Protein AF-0000000078525263 (afdb_homodimer)

Structure (mmCIF, N/CA/C/O backbone):
data_AF-0000000078525263-model_v1
#
loop_
_entity.id
_entity.type
_entity.pdbx_description
1 polymer 'PTS lactose transporter subunit IIB'
#
loop_
_atom_site.group_PDB
_atom_site.id
_atom_site.type_symbol
_atom_site.label_atom_id
_atom_site.label_alt_id
_atom_site.label_comp_id
_atom_site.label_asym_id
_atom_site.label_entity_id
_atom_site.label_seq_id
_atom_site.pdbx_PDB_ins_code
_atom_site.Cartn_x
_atom_site.Cartn_y
_atom_site.Cartn_z
_atom_site.occupancy
_atom_site.B_iso_or_equiv
_atom_site.auth_seq_id
_atom_site.auth_comp_id
_atom_site.auth_asym_id
_atom_site.auth_atom_id
_atom_site.pdbx_PDB_model_num
ATOM 1 N N . MET A 1 1 ? -0.176 18.672 19.438 1 89.62 1 MET A N 1
ATOM 2 C CA . MET A 1 1 ? 0.233 17.469 18.719 1 89.62 1 MET A CA 1
ATOM 3 C C . MET A 1 1 ? -0.642 17.25 17.5 1 89.62 1 MET A C 1
ATOM 5 O O . MET A 1 1 ? -1.861 17.406 17.562 1 89.62 1 MET A O 1
ATOM 9 N N . LEU A 1 2 ? 0.022 17.109 16.375 1 93.69 2 LEU A N 1
ATOM 10 C CA . LEU A 1 2 ? -0.688 16.891 15.125 1 93.69 2 LEU A CA 1
ATOM 11 C C . LEU A 1 2 ? -0.904 15.406 14.875 1 93.69 2 LEU A C 1
ATOM 13 O O . LEU 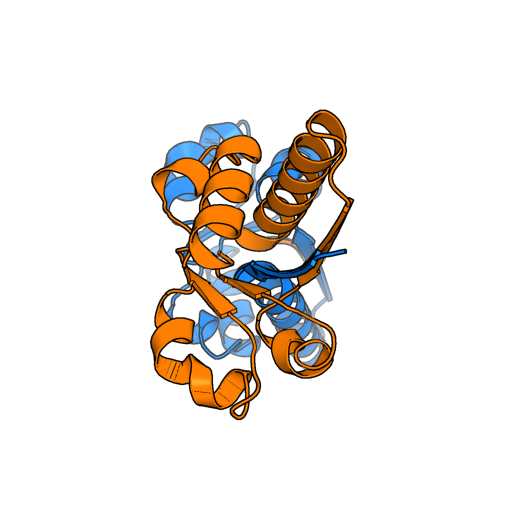A 1 2 ? 0.051 14.625 14.883 1 93.69 2 LEU A O 1
ATOM 17 N N . ASN A 1 3 ? -2.184 14.977 14.727 1 96.31 3 ASN A N 1
ATOM 18 C CA . ASN A 1 3 ? -2.533 13.594 14.43 1 96.31 3 ASN A CA 1
ATOM 19 C C 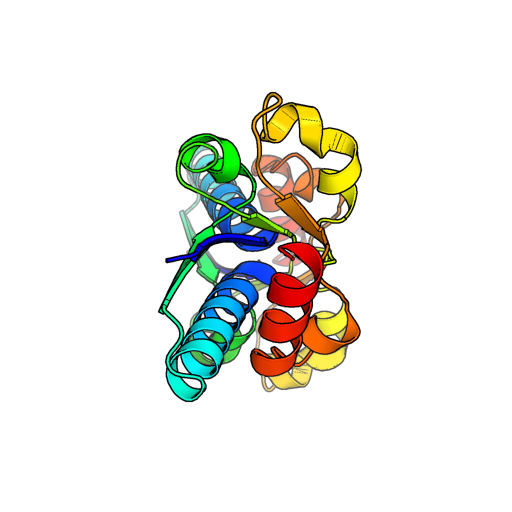. ASN A 1 3 ? -2.779 13.383 12.938 1 96.31 3 ASN A C 1
ATOM 21 O O . ASN A 1 3 ? -3.672 14.008 12.359 1 96.31 3 ASN A O 1
ATOM 25 N N . VAL A 1 4 ? -1.979 12.469 12.422 1 95.94 4 VAL A N 1
ATOM 26 C CA . VAL A 1 4 ? -2.016 12.297 10.977 1 95.94 4 VAL A CA 1
ATOM 27 C C . VAL A 1 4 ? -2.248 10.82 10.641 1 95.94 4 VAL A C 1
ATOM 29 O O . VAL A 1 4 ? -1.663 9.938 11.266 1 95.94 4 VAL A O 1
ATOM 32 N N . LEU A 1 5 ? -3.174 10.609 9.711 1 91.62 5 LEU A N 1
ATOM 33 C CA . LEU A 1 5 ? -3.305 9.305 9.078 1 91.62 5 LEU A CA 1
ATOM 34 C C . LEU A 1 5 ? -2.744 9.328 7.66 1 91.62 5 LEU A C 1
ATOM 36 O O . LEU A 1 5 ? -3.072 10.219 6.875 1 91.62 5 LEU A O 1
ATOM 40 N N . LEU A 1 6 ? -1.81 8.453 7.441 1 90.56 6 LEU A N 1
ATOM 41 C CA . LEU A 1 6 ? -1.274 8.258 6.098 1 90.56 6 LEU A CA 1
ATOM 42 C C . LEU A 1 6 ? -1.87 7.008 5.453 1 90.56 6 LEU A C 1
ATOM 44 O O . LEU A 1 6 ? -1.862 5.93 6.055 1 90.56 6 LEU A O 1
ATOM 48 N N . VAL A 1 7 ? -2.57 7.32 4.344 1 82.25 7 VAL A N 1
ATOM 49 C CA . VAL A 1 7 ? -3.162 6.164 3.682 1 82.25 7 VAL A CA 1
ATOM 50 C C . VAL A 1 7 ? -2.512 5.965 2.316 1 82.25 7 VAL A C 1
ATOM 52 O O . VAL A 1 7 ? -2.289 6.926 1.578 1 82.25 7 VAL A O 1
ATOM 55 N N . CYS A 1 8 ? -2.07 4.875 2.262 1 69.12 8 CYS A N 1
ATOM 56 C CA . CYS A 1 8 ? -1.605 4.477 0.938 1 69.12 8 CYS A CA 1
ATOM 57 C C . CYS A 1 8 ? -2.408 3.293 0.41 1 69.12 8 CYS A C 1
ATOM 59 O O . CYS A 1 8 ? -3.016 2.553 1.188 1 69.12 8 CYS A O 1
ATOM 61 N N . GLY A 1 9 ? -2.949 3.412 -0.713 1 53.91 9 GLY A N 1
ATOM 62 C CA . GLY A 1 9 ? -3.793 2.412 -1.348 1 53.91 9 GLY A CA 1
ATOM 63 C C . GLY A 1 9 ? -3.459 0.995 -0.926 1 53.91 9 GLY A C 1
ATOM 64 O O . GLY A 1 9 ? -4.352 0.155 -0.793 1 53.91 9 GLY A O 1
ATOM 65 N N . SER A 1 10 ? -2.307 0.718 -0.816 1 51.88 10 SER A N 1
ATOM 66 C CA . SER A 1 10 ? -1.872 -0.668 -0.95 1 51.88 10 SER A CA 1
ATOM 67 C C . SER A 1 10 ? -1.898 -1.388 0.395 1 51.88 10 SER A C 1
ATOM 69 O O . SER A 1 10 ? -2.148 -2.594 0.455 1 51.88 10 SER A O 1
ATOM 71 N N . GLY A 1 11 ? -1.652 -0.684 1.449 1 55.62 11 GLY A N 1
ATOM 72 C CA . GLY A 1 11 ? -1.579 -1.528 2.631 1 55.62 11 GLY A CA 1
ATOM 73 C C . GLY A 1 11 ? -2.854 -2.311 2.885 1 55.62 11 GLY A C 1
ATOM 74 O O . GLY A 1 11 ? -2.828 -3.541 2.965 1 55.62 11 GLY A O 1
ATOM 75 N N . ALA A 1 12 ? -3.879 -1.685 3.102 1 54.06 12 ALA A N 1
ATOM 76 C CA . ALA A 1 12 ? -5.172 -2.318 3.338 1 54.06 12 ALA A CA 1
ATOM 77 C C . ALA A 1 12 ? -5.605 -3.145 2.131 1 54.06 12 ALA A C 1
ATOM 79 O O . ALA A 1 12 ? -6.047 -4.285 2.279 1 54.06 12 ALA A O 1
ATOM 80 N N . SER A 1 13 ? -5.215 -2.564 0.995 1 64.06 13 SER A N 1
ATOM 81 C CA . SER A 1 13 ? -5.676 -3.26 -0.203 1 64.06 13 SER A CA 1
ATOM 82 C C . SER A 1 13 ? -4.953 -4.59 -0.385 1 64.06 13 SER A C 1
ATOM 84 O O . SER A 1 13 ? -5.582 -5.613 -0.649 1 64.06 13 SER A O 1
ATOM 86 N N . SER A 1 14 ? -3.639 -4.52 -0.06 1 73.56 14 SER A N 1
ATOM 87 C CA . SER A 1 14 ? -2.904 -5.77 -0.221 1 73.56 14 SER A CA 1
ATOM 88 C C . SER A 1 14 ? -3.311 -6.789 0.837 1 73.56 14 SER A C 1
ATOM 90 O O . SER A 1 14 ? -3.395 -7.988 0.554 1 73.56 14 SER A O 1
ATOM 92 N N . GLY A 1 15 ? -3.443 -6.254 2.035 1 75.44 15 GLY A N 1
ATOM 93 C CA . GLY A 1 15 ? -3.924 -7.148 3.076 1 75.44 15 GLY A CA 1
ATOM 94 C C . GLY A 1 15 ? -5.262 -7.781 2.75 1 75.44 15 GLY A C 1
ATOM 95 O O . GLY A 1 15 ? -5.43 -8.992 2.877 1 75.44 15 GLY A O 1
ATOM 96 N N . PHE A 1 16 ? -6.195 -6.961 2.281 1 75.12 16 PHE A N 1
ATOM 97 C CA . PHE A 1 16 ? -7.516 -7.465 1.921 1 75.12 16 PHE A CA 1
ATOM 98 C C . PHE A 1 16 ? -7.43 -8.391 0.712 1 75.12 16 PHE A C 1
ATOM 100 O O . PHE A 1 16 ? -8.07 -9.438 0.683 1 75.12 16 PHE A O 1
ATOM 107 N N . MET A 1 17 ? -6.59 -8.008 -0.281 1 86.31 17 MET A N 1
ATOM 108 C CA . MET A 1 17 ? -6.426 -8.859 -1.454 1 86.31 17 MET A CA 1
ATOM 109 C C . MET A 1 17 ? -5.863 -10.219 -1.062 1 86.31 17 MET A C 1
ATOM 111 O O . MET A 1 17 ? -6.355 -11.258 -1.522 1 86.31 17 MET A O 1
ATOM 115 N N . ALA A 1 18 ? -4.844 -10.219 -0.195 1 89.12 18 ALA A N 1
ATOM 116 C CA . ALA A 1 18 ? -4.27 -11.477 0.278 1 89.12 18 ALA A CA 1
ATOM 117 C C . ALA A 1 18 ? -5.316 -12.32 0.992 1 89.12 18 ALA A C 1
ATOM 119 O O . ALA A 1 18 ? -5.418 -13.523 0.751 1 89.12 18 ALA A O 1
ATOM 120 N N . ALA A 1 19 ? -6.086 -11.703 1.8 1 86.38 19 ALA A N 1
ATOM 121 C CA . ALA A 1 19 ? -7.141 -12.414 2.52 1 86.38 19 ALA A CA 1
ATOM 122 C C . ALA A 1 19 ? -8.164 -13 1.554 1 86.38 19 ALA A C 1
ATOM 124 O O . ALA A 1 19 ? -8.586 -14.148 1.706 1 86.38 19 ALA A O 1
ATOM 125 N N . ASN A 1 20 ? -8.531 -12.203 0.559 1 91.25 20 ASN A N 1
ATOM 126 C CA . ASN A 1 20 ? -9.523 -12.648 -0.409 1 91.25 20 ASN A CA 1
ATOM 127 C C . ASN A 1 20 ? -9 -13.789 -1.274 1 91.25 20 ASN A C 1
ATOM 129 O O . ASN A 1 20 ? -9.75 -14.695 -1.639 1 91.25 20 ASN A O 1
ATOM 133 N N . ILE A 1 21 ? -7.758 -13.781 -1.585 1 95.12 21 ILE A N 1
ATOM 134 C CA . ILE A 1 21 ? -7.145 -14.883 -2.328 1 95.12 21 ILE A CA 1
ATOM 135 C C . ILE A 1 21 ? -7.125 -16.141 -1.465 1 95.12 21 ILE A C 1
ATOM 137 O O . ILE A 1 21 ? -7.438 -17.234 -1.942 1 95.12 21 ILE A O 1
ATOM 141 N N . ARG A 1 22 ? -6.793 -15.992 -0.2 1 94.94 22 ARG A N 1
ATOM 142 C CA . ARG A 1 22 ? -6.793 -17.141 0.697 1 94.94 22 ARG A CA 1
ATOM 143 C C . ARG A 1 22 ? -8.18 -17.766 0.787 1 94.94 22 ARG A C 1
ATOM 145 O O . ARG A 1 22 ? -8.32 -19 0.753 1 94.94 22 ARG A O 1
ATOM 152 N N . LYS A 1 23 ? -9.141 -16.938 0.913 1 94.88 23 LYS A N 1
ATOM 153 C CA . LYS A 1 23 ? -10.523 -17.406 0.972 1 94.88 23 LYS A CA 1
ATOM 154 C C . LYS A 1 23 ? -10.898 -18.156 -0.298 1 94.88 23 LYS A C 1
ATOM 156 O O . LYS A 1 23 ? -11.508 -19.234 -0.232 1 94.88 23 LYS A O 1
ATOM 161 N N . ALA A 1 24 ? -10.57 -17.562 -1.424 1 96.25 24 ALA A N 1
ATOM 162 C CA . ALA A 1 24 ? -10.844 -18.203 -2.709 1 96.25 24 ALA A CA 1
ATOM 163 C C . ALA A 1 24 ? -10.133 -19.547 -2.814 1 96.25 24 ALA A C 1
ATOM 165 O O . ALA A 1 24 ? -10.711 -20.516 -3.293 1 96.25 24 ALA A O 1
ATOM 166 N N . ALA A 1 25 ? -8.898 -19.609 -2.385 1 96.69 25 ALA A N 1
ATOM 167 C CA . ALA A 1 25 ? -8.117 -20.844 -2.418 1 96.69 25 ALA A CA 1
ATOM 168 C C . ALA A 1 25 ? -8.734 -21.906 -1.519 1 96.69 25 ALA A C 1
ATOM 170 O O . ALA A 1 25 ? -8.836 -23.062 -1.90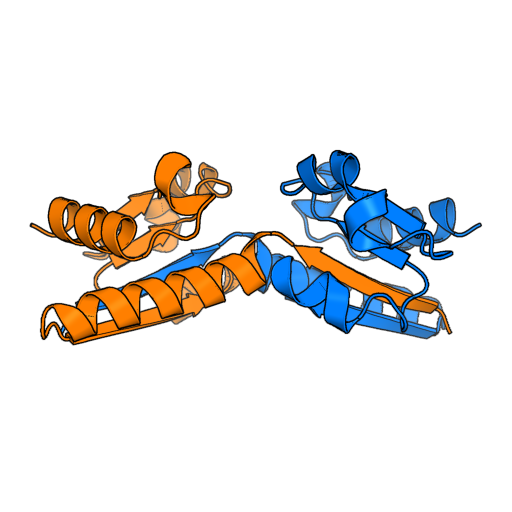6 1 96.69 25 ALA A O 1
ATOM 171 N N . ALA A 1 26 ? -9.141 -21.5 -0.343 1 94.75 26 ALA A N 1
ATOM 172 C CA . ALA A 1 26 ? -9.766 -22.422 0.604 1 94.75 26 ALA A CA 1
ATOM 173 C C . ALA A 1 26 ? -11.039 -23.016 0.022 1 94.75 26 ALA A C 1
ATOM 175 O O . ALA A 1 26 ? -11.289 -24.219 0.177 1 94.75 26 ALA A O 1
ATOM 176 N N . ALA A 1 27 ? -11.828 -22.203 -0.678 1 95.88 27 ALA A N 1
ATOM 177 C CA . ALA A 1 27 ? -13.07 -22.656 -1.294 1 95.88 27 ALA A CA 1
ATOM 178 C C . ALA A 1 27 ? -12.805 -23.734 -2.348 1 95.88 27 ALA A C 1
ATOM 180 O O . ALA A 1 27 ? -13.656 -24.594 -2.588 1 95.88 27 ALA A O 1
ATOM 181 N N . LYS A 1 28 ? -11.648 -23.656 -2.898 1 96 28 LYS A N 1
ATOM 182 C CA . LYS A 1 28 ? -11.25 -24.625 -3.916 1 96 28 LYS A CA 1
ATOM 183 C C . LYS A 1 28 ? -10.391 -25.719 -3.318 1 96 28 LYS A C 1
ATOM 185 O O . LYS A 1 28 ? -9.781 -26.516 -4.051 1 96 28 LYS A O 1
ATOM 190 N N . LYS A 1 29 ? -10.219 -25.75 -2.025 1 95.94 29 LYS A N 1
ATOM 191 C CA . LYS A 1 29 ? -9.43 -26.734 -1.281 1 95.94 29 LYS A CA 1
ATOM 192 C C . LYS A 1 29 ? -7.965 -26.703 -1.716 1 95.94 29 LYS A C 1
ATOM 194 O O . LYS A 1 29 ? -7.332 -27.75 -1.846 1 95.94 29 LYS A O 1
ATOM 199 N N . MET A 1 30 ? -7.559 -25.5 -2.018 1 95.31 30 MET A N 1
ATOM 200 C CA . MET A 1 30 ? -6.16 -25.281 -2.381 1 95.31 30 MET A CA 1
ATOM 201 C C . MET A 1 30 ? -5.391 -24.641 -1.227 1 95.31 30 MET A C 1
ATOM 203 O O . MET A 1 30 ? -5.93 -23.797 -0.508 1 95.31 30 MET A O 1
ATOM 207 N N . GLU A 1 31 ? -4.164 -25.078 -1.157 1 93.38 31 GLU A N 1
ATOM 208 C CA . GLU A 1 31 ? -3.297 -24.516 -0.129 1 93.38 31 GLU A CA 1
ATOM 209 C C . GLU A 1 31 ? -2.402 -23.422 -0.703 1 93.38 31 GLU A C 1
ATOM 211 O O . GLU A 1 31 ? -1.471 -23.703 -1.458 1 93.38 31 GLU A O 1
ATOM 216 N N . VAL A 1 32 ? -2.693 -22.25 -0.405 1 94.62 32 VAL A N 1
ATOM 217 C CA . VAL A 1 32 ? -1.886 -21.094 -0.804 1 94.62 32 VAL A CA 1
ATOM 218 C C . VAL A 1 32 ? -1.473 -20.297 0.432 1 94.62 32 VAL A C 1
ATOM 220 O O . VAL A 1 32 ? -2.316 -19.938 1.258 1 94.62 32 VAL A O 1
ATOM 223 N N . ASN A 1 33 ? -0.192 -20.203 0.59 1 95.94 33 ASN A N 1
ATOM 224 C CA . ASN A 1 33 ? 0.362 -19.312 1.605 1 95.94 33 ASN A CA 1
ATOM 225 C C . ASN A 1 33 ? 0.702 -17.938 1.026 1 95.94 33 ASN A C 1
ATOM 227 O O . ASN A 1 33 ? 1.648 -17.812 0.248 1 95.94 33 ASN A O 1
ATOM 231 N N . ILE A 1 34 ? -0.089 -16.953 1.391 1 93.88 34 ILE A N 1
ATOM 232 C CA . ILE A 1 34 ? 0.13 -15.633 0.81 1 93.88 34 ILE A CA 1
ATOM 233 C C . ILE A 1 34 ? 0.372 -14.617 1.921 1 93.88 34 ILE A C 1
ATOM 235 O O . ILE A 1 34 ? -0.346 -14.602 2.924 1 93.88 34 ILE A O 1
ATOM 239 N N . LYS A 1 35 ? 1.421 -13.75 1.665 1 87.62 35 LYS A N 1
ATOM 240 C CA . LYS A 1 35 ? 1.744 -12.641 2.553 1 87.62 35 LYS A CA 1
ATOM 241 C C . LYS A 1 35 ? 1.735 -11.312 1.796 1 87.62 35 LYS A C 1
ATOM 243 O O . LYS A 1 35 ? 2.195 -11.242 0.654 1 87.62 35 LYS A O 1
ATOM 248 N N . ALA A 1 36 ? 1.092 -10.383 2.467 1 84 36 ALA A N 1
ATOM 249 C CA . ALA A 1 36 ? 1.153 -9.031 1.932 1 84 36 ALA A CA 1
ATOM 250 C C . ALA A 1 36 ? 2.246 -8.219 2.619 1 84 36 ALA A C 1
ATOM 252 O O . ALA A 1 36 ? 2.326 -8.188 3.85 1 84 36 ALA A O 1
ATOM 253 N N . ARG A 1 37 ? 3.143 -7.664 1.757 1 77.5 37 ARG A N 1
ATOM 254 C CA . ARG A 1 37 ? 4.25 -6.863 2.27 1 77.5 37 ARG A CA 1
ATOM 255 C C . ARG A 1 37 ? 4.492 -5.637 1.395 1 77.5 37 ARG A C 1
ATOM 257 O O . ARG A 1 37 ? 3.936 -5.531 0.299 1 77.5 37 ARG A O 1
ATOM 264 N N . GLY A 1 38 ? 5.289 -4.73 1.978 1 74.25 38 GLY A N 1
ATOM 265 C CA . GLY A 1 38 ? 5.742 -3.598 1.185 1 74.25 38 GLY A CA 1
ATOM 266 C C . GLY A 1 38 ? 6.832 -3.963 0.195 1 74.25 38 GLY A C 1
ATOM 267 O O . GLY A 1 38 ? 7.473 -5.008 0.328 1 74.25 38 GLY A O 1
ATOM 268 N N . GLU A 1 39 ? 6.992 -3.078 -0.766 1 76.38 39 GLU A N 1
ATOM 269 C CA . GLU A 1 39 ? 7.996 -3.291 -1.802 1 76.38 39 GLU A CA 1
ATOM 270 C C . GLU A 1 39 ? 9.383 -3.482 -1.194 1 76.38 39 GLU A C 1
ATOM 272 O O . GLU A 1 39 ? 10.164 -4.316 -1.663 1 76.38 39 GLU A O 1
ATOM 277 N N . SER A 1 40 ? 9.695 -2.732 -0.135 1 70.31 40 SER A N 1
ATOM 278 C CA . SER A 1 40 ? 11.016 -2.74 0.475 1 70.31 40 SER A CA 1
ATOM 279 C C . SER A 1 40 ? 11.32 -4.082 1.13 1 70.31 40 SER A C 1
ATOM 281 O O . SER A 1 40 ? 12.469 -4.383 1.444 1 70.31 40 SER A O 1
ATOM 283 N N . GLU A 1 41 ? 10.336 -4.914 1.304 1 76.38 41 GLU A N 1
ATOM 284 C CA . GLU A 1 41 ? 10.531 -6.18 2.004 1 76.38 41 GLU A CA 1
ATOM 285 C C . GLU A 1 41 ? 10.688 -7.336 1.019 1 76.38 41 GLU A C 1
ATOM 287 O O . GLU A 1 41 ? 10.938 -8.477 1.423 1 76.38 41 GLU A O 1
ATOM 292 N N . ILE A 1 42 ? 10.625 -7.094 -0.248 1 84.12 42 ILE A N 1
ATOM 293 C CA . ILE A 1 42 ? 10.648 -8.148 -1.257 1 84.12 42 ILE A CA 1
ATOM 294 C C . ILE A 1 42 ? 11.891 -9.016 -1.07 1 84.12 42 ILE A C 1
ATOM 296 O O . ILE A 1 42 ? 11.805 -10.242 -1.052 1 84.12 42 ILE A O 1
ATOM 300 N N . GLU A 1 43 ? 13.016 -8.352 -0.858 1 81.12 43 GLU A N 1
ATOM 301 C CA . GLU A 1 43 ? 14.281 -9.078 -0.773 1 81.12 43 GLU A CA 1
ATOM 302 C C . GLU A 1 43 ? 14.289 -10.039 0.407 1 81.12 43 GLU A C 1
ATOM 304 O O . GLU A 1 43 ? 14.961 -11.07 0.369 1 81.12 43 GLU A O 1
ATOM 309 N N . ASN A 1 44 ? 13.523 -9.727 1.424 1 84.31 44 ASN A N 1
ATOM 310 C CA . ASN A 1 44 ? 13.477 -10.555 2.623 1 84.31 44 ASN A CA 1
ATOM 311 C C . ASN A 1 44 ? 12.695 -11.844 2.385 1 84.31 44 ASN A C 1
ATOM 313 O O . ASN A 1 44 ? 12.812 -12.797 3.158 1 84.31 44 ASN A O 1
ATOM 317 N N . TYR A 1 45 ? 11.922 -11.852 1.293 1 88.62 45 TYR A N 1
ATOM 318 C CA . TYR A 1 45 ? 11 -12.969 1.129 1 88.62 45 TYR A CA 1
ATOM 319 C C . TYR A 1 45 ? 11.25 -13.688 -0.191 1 88.62 45 TYR A C 1
ATOM 321 O O . TYR A 1 45 ? 10.703 -14.766 -0.427 1 88.62 45 TYR A O 1
ATOM 329 N N . ILE A 1 46 ? 12.078 -13.227 -0.992 1 89.62 46 ILE A N 1
ATOM 330 C CA . ILE A 1 46 ? 12.203 -13.664 -2.377 1 89.62 46 ILE A CA 1
ATOM 331 C C . ILE A 1 46 ? 12.625 -15.133 -2.418 1 89.62 46 ILE A C 1
ATOM 333 O O . ILE A 1 46 ? 12.25 -15.867 -3.334 1 89.62 46 ILE A O 1
ATOM 337 N N . ASP A 1 47 ? 13.32 -15.578 -1.423 1 90.88 47 ASP A N 1
ATOM 338 C CA . ASP A 1 47 ? 13.82 -16.953 -1.404 1 90.88 47 ASP A CA 1
ATOM 339 C C . ASP A 1 47 ? 12.758 -17.922 -0.899 1 90.88 47 ASP A C 1
ATOM 341 O O . ASP A 1 47 ? 12.945 -19.141 -0.947 1 90.88 47 ASP A O 1
ATOM 345 N N . GLU A 1 48 ? 11.672 -17.438 -0.498 1 93.5 48 GLU A N 1
ATOM 346 C CA . GLU A 1 48 ? 10.68 -18.281 0.155 1 93.5 48 GLU A CA 1
ATOM 347 C C . GLU A 1 48 ? 9.391 -18.359 -0.667 1 93.5 48 GLU A C 1
ATOM 349 O O . GLU A 1 48 ? 8.406 -18.969 -0.238 1 93.5 48 GLU A O 1
ATOM 354 N N . ILE A 1 49 ? 9.477 -17.75 -1.809 1 94.62 49 ILE A N 1
ATOM 355 C CA . ILE A 1 49 ? 8.211 -17.656 -2.52 1 94.62 49 ILE A CA 1
ATOM 356 C C . ILE A 1 49 ? 8.344 -18.297 -3.902 1 94.62 49 ILE A C 1
ATOM 358 O O . ILE A 1 49 ? 9.445 -18.359 -4.457 1 94.62 49 ILE A O 1
ATOM 362 N N . ASP A 1 50 ? 7.141 -18.75 -4.355 1 95.88 50 ASP A N 1
ATOM 363 C CA . ASP A 1 50 ? 7.023 -19.25 -5.723 1 95.88 50 ASP A CA 1
ATOM 364 C C . ASP A 1 50 ? 6.641 -18.125 -6.688 1 95.88 50 ASP A C 1
ATOM 366 O O . ASP A 1 50 ? 7.016 -18.156 -7.863 1 95.88 50 ASP A O 1
ATOM 370 N N . ALA A 1 51 ? 5.863 -17.234 -6.18 1 96.12 51 ALA A N 1
ATOM 371 C CA . ALA A 1 51 ? 5.363 -16.141 -7.012 1 96.12 51 ALA A CA 1
ATOM 372 C C . ALA A 1 51 ? 5.348 -14.82 -6.238 1 96.12 51 ALA A C 1
ATOM 374 O O . ALA A 1 51 ? 5.102 -14.805 -5.031 1 96.12 51 ALA A O 1
ATOM 375 N N . LEU A 1 52 ? 5.629 -13.797 -7.004 1 93.56 52 LEU A N 1
ATOM 376 C CA . LEU A 1 52 ? 5.488 -12.414 -6.555 1 93.56 52 LEU A CA 1
ATOM 377 C C . LEU A 1 52 ? 4.387 -11.695 -7.332 1 93.56 52 LEU A C 1
ATOM 379 O O . LEU A 1 52 ? 4.52 -11.461 -8.531 1 93.56 52 LEU A O 1
ATOM 383 N N . MET A 1 53 ? 3.314 -11.391 -6.609 1 93.19 53 MET A N 1
ATOM 384 C CA . MET A 1 53 ? 2.24 -10.609 -7.211 1 93.19 53 MET A CA 1
ATOM 385 C C . MET A 1 53 ? 2.398 -9.125 -6.883 1 93.19 53 MET A C 1
ATOM 387 O O . MET A 1 53 ? 2.494 -8.75 -5.715 1 93.19 53 MET A O 1
ATOM 391 N N . VAL A 1 54 ? 2.375 -8.367 -7.98 1 88.88 54 VAL A N 1
ATOM 392 C CA . VAL A 1 54 ? 2.664 -6.938 -7.883 1 88.88 54 VAL A CA 1
ATOM 393 C C . VAL A 1 54 ? 1.402 -6.133 -8.18 1 88.88 54 VAL A C 1
ATOM 395 O O . VAL A 1 54 ? 0.767 -6.324 -9.219 1 88.88 54 VAL A O 1
ATOM 398 N N . GLY A 1 55 ? 1.059 -5.305 -7.219 1 86 55 GLY A N 1
ATOM 399 C CA . GLY A 1 55 ? -0.076 -4.43 -7.469 1 86 55 GLY A CA 1
ATOM 400 C C . GLY A 1 55 ? 0.095 -3.568 -8.711 1 86 55 GLY A C 1
ATOM 401 O O . GLY A 1 55 ? 1.217 -3.203 -9.07 1 86 55 GLY A O 1
ATOM 402 N N . PRO A 1 56 ? -1.029 -3.221 -9.328 1 83.5 56 PRO A N 1
ATOM 403 C CA . PRO A 1 56 ? -0.969 -2.492 -10.594 1 83.5 56 PRO A CA 1
ATOM 404 C C . PRO A 1 56 ? -0.248 -1.151 -10.469 1 83.5 56 PRO A C 1
ATOM 406 O O . PRO A 1 56 ? 0.378 -0.692 -11.43 1 83.5 56 PRO A O 1
ATOM 409 N N . HIS A 1 57 ? -0.319 -0.648 -9.375 1 74.88 57 HIS A N 1
ATOM 410 C CA . HIS A 1 57 ? 0.279 0.667 -9.18 1 74.88 57 HIS A CA 1
ATOM 411 C C . HIS A 1 57 ? 1.797 0.571 -9.062 1 74.88 57 HIS A C 1
ATOM 413 O O . HIS A 1 57 ? 2.492 1.589 -9.094 1 74.88 57 HIS A O 1
ATOM 419 N N . LEU A 1 58 ? 2.291 -0.539 -8.93 1 79 58 LEU A N 1
ATOM 420 C CA . LEU A 1 58 ? 3.729 -0.769 -8.844 1 79 58 LEU A CA 1
ATOM 421 C C . LEU A 1 58 ? 4.258 -1.399 -10.125 1 79 58 LEU A C 1
ATOM 423 O O . LEU A 1 58 ? 5.164 -2.234 -10.086 1 79 58 LEU A O 1
ATOM 427 N N . ALA A 1 59 ? 3.723 -0.96 -11.219 1 80.62 59 ALA A N 1
ATOM 428 C CA . ALA A 1 59 ? 4.098 -1.557 -12.5 1 80.62 59 ALA A CA 1
ATOM 429 C C . ALA A 1 59 ? 5.586 -1.366 -12.773 1 80.62 59 ALA A C 1
ATOM 431 O O . ALA A 1 59 ? 6.195 -2.152 -13.508 1 80.62 59 ALA A O 1
ATOM 432 N N . TYR A 1 60 ? 6.18 -0.375 -12.188 1 75.44 60 TYR A N 1
ATOM 433 C CA . TYR A 1 60 ? 7.59 -0.1 -12.422 1 75.44 60 TYR A CA 1
ATOM 434 C C . TYR A 1 60 ? 8.461 -1.243 -11.922 1 75.44 60 TYR A C 1
ATOM 436 O O . TYR A 1 60 ? 9.586 -1.431 -12.391 1 75.44 60 TYR A O 1
ATOM 444 N N . ILE A 1 61 ? 8.062 -2.07 -11 1 79.44 61 ILE A N 1
ATOM 445 C CA . ILE A 1 61 ? 8.773 -3.221 -10.461 1 79.44 61 ILE A CA 1
ATOM 446 C C . ILE A 1 61 ? 9.055 -4.227 -11.57 1 79.44 61 ILE A C 1
ATOM 448 O O . ILE A 1 61 ? 10.094 -4.891 -11.57 1 79.44 61 ILE A O 1
ATOM 452 N N . MET A 1 62 ? 8.148 -4.234 -12.547 1 85.38 62 MET A N 1
ATOM 453 C CA . MET A 1 62 ? 8.312 -5.191 -13.641 1 85.38 62 MET A CA 1
ATOM 454 C C . MET A 1 62 ? 9.562 -4.879 -14.461 1 85.38 62 MET A C 1
ATOM 456 O O . MET A 1 62 ? 10.156 -5.777 -15.047 1 85.38 62 MET A O 1
ATOM 460 N N . ASP A 1 63 ? 9.875 -3.654 -14.383 1 80.94 63 ASP A N 1
ATOM 461 C CA . ASP A 1 63 ? 11.07 -3.238 -15.125 1 80.94 63 ASP A CA 1
ATOM 462 C C . ASP A 1 63 ? 12.344 -3.596 -14.359 1 80.94 63 ASP A C 1
ATOM 464 O O . ASP A 1 63 ? 13.43 -3.613 -14.93 1 80.94 63 ASP A O 1
ATOM 468 N N . GLU A 1 64 ? 12.211 -3.855 -13.148 1 79.25 64 GLU A N 1
ATOM 469 C CA . GLU A 1 64 ? 13.367 -4.086 -12.289 1 79.25 64 GLU A CA 1
ATOM 470 C C . GLU A 1 64 ? 13.32 -5.48 -11.672 1 79.25 64 GLU A C 1
ATOM 472 O O . GLU A 1 64 ? 13.883 -5.707 -10.594 1 79.25 64 GLU A O 1
ATOM 477 N N . ILE A 1 65 ? 12.602 -6.371 -12.25 1 79.06 65 ILE A N 1
ATOM 478 C CA . ILE A 1 65 ? 12.297 -7.664 -11.656 1 79.06 65 ILE A CA 1
ATOM 479 C C . ILE A 1 65 ? 13.586 -8.438 -11.391 1 79.06 65 ILE A C 1
ATOM 481 O O . ILE A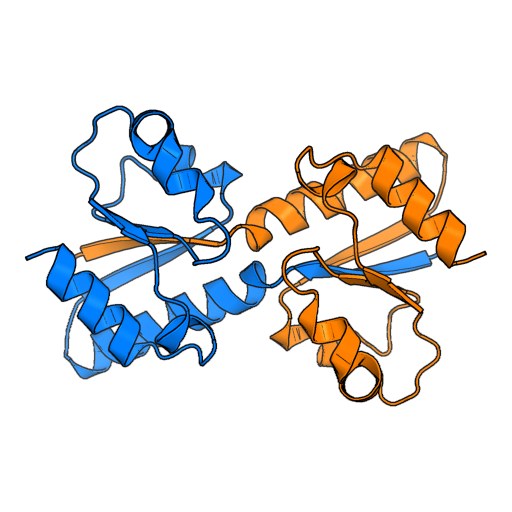 1 65 ? 13.711 -9.133 -10.383 1 79.06 65 ILE A O 1
ATOM 485 N N . GLU A 1 66 ? 14.469 -8.391 -12.32 1 80.19 66 GLU A N 1
ATOM 486 C CA . GLU A 1 66 ? 15.727 -9.117 -12.156 1 80.19 66 GLU A CA 1
ATOM 487 C C . GLU A 1 66 ? 16.453 -8.672 -10.898 1 80.19 66 GLU A C 1
ATOM 489 O O . GLU A 1 66 ? 17.078 -9.484 -10.203 1 80.19 66 GLU A O 1
ATOM 494 N N . GLU A 1 67 ? 16.391 -7.367 -10.617 1 81.56 67 GLU A N 1
ATOM 495 C CA . GLU A 1 67 ? 17.031 -6.836 -9.422 1 81.56 67 GLU A CA 1
ATOM 496 C C . GLU A 1 67 ? 16.375 -7.395 -8.156 1 81.56 67 GLU A C 1
ATOM 498 O O . GLU A 1 67 ? 17.062 -7.645 -7.16 1 81.56 67 GLU A O 1
ATOM 503 N N . TYR A 1 68 ? 15.117 -7.625 -8.25 1 78.88 68 TYR A N 1
ATOM 504 C CA . TYR A 1 68 ? 14.391 -8.109 -7.078 1 78.88 68 TYR A CA 1
ATOM 505 C C . TYR A 1 68 ? 14.539 -9.617 -6.93 1 78.88 68 TYR A C 1
ATOM 507 O O . TYR A 1 68 ? 14.695 -10.125 -5.82 1 78.88 68 TYR A O 1
ATOM 515 N N . THR A 1 69 ? 14.5 -10.312 -7.977 1 84.12 69 THR A N 1
ATOM 516 C CA . THR A 1 69 ? 14.453 -11.766 -7.91 1 84.12 69 THR A CA 1
ATOM 517 C C . THR A 1 69 ? 15.867 -12.352 -7.93 1 84.12 69 THR A C 1
ATOM 519 O O . THR A 1 69 ? 16.078 -13.477 -7.48 1 84.12 69 THR A O 1
ATOM 522 N N . GLY A 1 70 ? 16.812 -11.555 -8.391 1 78.44 70 GLY A N 1
ATOM 523 C CA . GLY A 1 70 ? 18.188 -12.031 -8.461 1 78.44 70 GLY A CA 1
ATOM 524 C C . GLY A 1 70 ? 18.344 -13.258 -9.344 1 78.44 70 GLY A C 1
ATOM 525 O O . GLY A 1 70 ? 19.156 -14.141 -9.047 1 78.44 70 GLY A O 1
ATOM 526 N N . GLY A 1 71 ? 17.484 -13.438 -10.25 1 75.44 71 GLY A N 1
ATOM 527 C CA . GLY A 1 71 ? 17.594 -14.586 -11.133 1 75.44 71 GLY A CA 1
ATOM 528 C C . GLY A 1 71 ? 16.906 -15.828 -10.578 1 75.44 71 GLY A C 1
ATOM 529 O O . GLY A 1 71 ? 16.953 -16.891 -11.195 1 75.44 71 GLY A O 1
ATOM 530 N N . LYS A 1 72 ? 16.359 -15.727 -9.508 1 81.31 72 LYS A N 1
ATOM 531 C CA . LYS A 1 72 ? 15.648 -16.859 -8.914 1 81.31 72 LYS A CA 1
ATOM 532 C C . LYS A 1 72 ? 14.414 -17.219 -9.734 1 81.31 72 LYS A C 1
ATOM 534 O O . LYS A 1 72 ? 13.953 -16.438 -10.555 1 81.31 72 LYS A O 1
ATOM 539 N N . ALA A 1 73 ? 14 -18.5 -9.516 1 86.75 73 ALA A N 1
ATOM 540 C CA . ALA A 1 73 ? 12.852 -19.031 -10.242 1 86.75 73 ALA A CA 1
ATOM 541 C C . ALA A 1 73 ? 11.539 -18.547 -9.633 1 86.75 73 ALA A C 1
ATOM 543 O O . ALA A 1 73 ? 10.758 -19.344 -9.102 1 86.75 73 ALA A O 1
ATOM 544 N N . VAL A 1 74 ? 11.305 -17.266 -9.438 1 93.38 74 VAL A N 1
ATOM 545 C CA . VAL A 1 74 ? 10.078 -16.688 -8.898 1 93.38 74 VAL A CA 1
ATOM 546 C C . VAL A 1 74 ? 9.258 -16.078 -10.023 1 93.38 74 VAL A C 1
ATOM 548 O O . VAL A 1 74 ? 9.781 -15.32 -10.844 1 93.38 74 VAL A O 1
ATOM 551 N N . LYS A 1 75 ? 8.047 -16.5 -10.164 1 94.81 75 LYS A N 1
ATOM 552 C CA . LYS A 1 75 ? 7.145 -15.898 -11.141 1 94.81 75 LYS A CA 1
ATOM 553 C C . LYS A 1 75 ? 6.656 -14.531 -10.672 1 94.81 75 LYS A C 1
ATOM 555 O O . LYS A 1 75 ? 6.062 -14.414 -9.594 1 94.81 75 LYS A O 1
ATOM 560 N N . VAL A 1 76 ? 6.941 -13.578 -11.477 1 93.69 76 VAL A N 1
ATOM 561 C CA . VAL A 1 76 ? 6.473 -12.242 -11.141 1 93.69 76 VAL A CA 1
ATOM 562 C C . VAL A 1 76 ? 5.23 -11.898 -11.961 1 93.69 76 VAL A C 1
ATOM 564 O O . VAL A 1 76 ? 5.246 -12.008 -13.188 1 93.69 76 VAL A O 1
ATOM 567 N N . ILE A 1 77 ? 4.184 -11.484 -11.227 1 95.19 77 ILE A N 1
ATOM 568 C CA . ILE A 1 77 ? 2.891 -11.258 -11.859 1 95.19 77 ILE A CA 1
ATOM 569 C C . ILE A 1 77 ? 2.4 -9.844 -11.547 1 95.19 77 ILE A C 1
ATOM 571 O O . ILE A 1 77 ? 2.215 -9.492 -10.375 1 95.19 77 ILE A O 1
ATOM 575 N N . LEU A 1 78 ? 2.195 -9.062 -12.625 1 92.12 78 LEU A N 1
ATOM 576 C CA . LEU A 1 78 ? 1.521 -7.777 -12.445 1 92.12 78 LEU A CA 1
ATOM 577 C C . LEU A 1 78 ? 0.009 -7.961 -12.383 1 92.12 78 LEU A C 1
ATOM 579 O O . LEU A 1 78 ? -0.608 -8.414 -13.344 1 92.12 78 LEU A O 1
ATOM 583 N N . MET A 1 79 ? -0.437 -7.559 -11.258 1 92.56 79 MET A N 1
ATOM 584 C CA . MET A 1 79 ? -1.878 -7.727 -11.102 1 92.56 79 MET A CA 1
ATOM 585 C C . MET A 1 79 ? -2.643 -6.742 -11.977 1 92.56 79 MET A C 1
ATOM 587 O O . MET A 1 79 ? -2.127 -5.676 -12.312 1 92.56 79 MET A O 1
ATOM 591 N N . LYS A 1 80 ? -3.84 -7.152 -12.336 1 92.12 80 LYS A N 1
ATOM 592 C CA . LYS A 1 80 ? -4.648 -6.352 -13.25 1 92.12 80 LYS A CA 1
ATOM 593 C C . LYS A 1 80 ? -5.555 -5.391 -12.484 1 92.12 80 LYS A C 1
ATOM 595 O O . LYS A 1 80 ? -6.121 -5.754 -11.453 1 92.12 80 LYS A O 1
ATOM 600 N N . PRO A 1 81 ? -5.691 -4.172 -13.078 1 84.38 81 PRO A N 1
ATOM 601 C CA . PRO A 1 81 ? -6.594 -3.209 -12.438 1 84.38 81 PRO A CA 1
ATOM 602 C C . PRO A 1 81 ? -8.016 -3.742 -12.289 1 84.38 81 PRO A C 1
ATOM 604 O O . PRO A 1 81 ? -8.695 -3.436 -11.305 1 84.38 81 PRO A O 1
ATOM 607 N N . GLU A 1 82 ? -8.43 -4.559 -13.156 1 86.69 82 GLU A N 1
ATOM 608 C CA . GLU A 1 82 ? -9.805 -5.059 -13.234 1 86.69 82 GLU A CA 1
ATOM 609 C C . GLU A 1 82 ? -10.211 -5.754 -11.938 1 86.69 82 GLU A C 1
ATOM 611 O O . GLU A 1 82 ? -11.305 -5.527 -11.422 1 86.69 82 GLU A O 1
ATOM 616 N N . TYR A 1 83 ? -9.391 -6.598 -11.422 1 90.81 83 TYR A N 1
ATOM 617 C CA . TYR A 1 83 ? -9.797 -7.32 -10.219 1 90.81 83 TYR A CA 1
ATOM 618 C C . TYR A 1 83 ? -9.156 -6.707 -8.977 1 90.81 83 TYR A C 1
ATOM 620 O O . TYR A 1 83 ? -9.578 -6.996 -7.855 1 90.81 83 TYR A O 1
ATOM 628 N N . TYR A 1 84 ? -8.125 -5.934 -9.273 1 85.19 84 TYR A N 1
ATOM 629 C CA . TYR A 1 84 ? -7.48 -5.305 -8.125 1 85.19 84 TYR A CA 1
ATOM 630 C C . TYR A 1 84 ? -8.398 -4.266 -7.488 1 85.19 84 TYR A C 1
ATOM 632 O O . TYR A 1 84 ? -8.492 -4.188 -6.262 1 85.19 84 TYR A O 1
ATOM 640 N N . SER A 1 85 ? -9.094 -3.51 -8.25 1 74.38 85 SER A N 1
ATOM 641 C CA . SER A 1 85 ? -9.906 -2.391 -7.781 1 74.38 85 SER A CA 1
ATOM 642 C C . SER A 1 85 ? -11.086 -2.877 -6.945 1 74.38 85 SER A C 1
ATOM 644 O O . SER A 1 85 ? -11.555 -2.17 -6.055 1 74.38 85 SER A O 1
ATOM 646 N N . THR A 1 86 ? -11.539 -4.137 -7.223 1 79.12 86 THR A N 1
ATOM 647 C CA . THR A 1 86 ? -12.695 -4.656 -6.496 1 79.12 86 THR A CA 1
ATOM 648 C C . THR A 1 86 ? -12.258 -5.684 -5.453 1 79.12 86 THR A C 1
ATOM 650 O O . THR A 1 86 ? -13.102 -6.324 -4.82 1 79.12 86 THR A O 1
ATOM 653 N N . LEU A 1 87 ? -10.945 -5.828 -5.367 1 83.88 87 LEU A N 1
ATOM 654 C CA . LEU A 1 87 ? -10.383 -6.805 -4.441 1 83.88 87 LEU A CA 1
ATOM 655 C C . LEU A 1 87 ? -10.992 -8.18 -4.656 1 83.88 87 LEU A C 1
ATOM 657 O O . LEU A 1 87 ? -11.375 -8.859 -3.697 1 83.88 87 LEU A O 1
ATOM 661 N N . ASN A 1 88 ? -11.125 -8.547 -5.969 1 91.38 88 ASN A N 1
ATOM 662 C CA . ASN A 1 88 ? -11.688 -9.844 -6.336 1 91.38 88 ASN A CA 1
ATOM 663 C C . ASN A 1 88 ? -10.664 -10.961 -6.195 1 91.38 88 ASN A C 1
ATOM 665 O O . ASN A 1 88 ? -9.875 -11.211 -7.113 1 91.38 88 ASN A O 1
ATOM 669 N N . GLY A 1 89 ? -10.758 -11.625 -5.082 1 94.88 89 GLY A N 1
ATOM 670 C CA . GLY A 1 89 ? -9.805 -12.68 -4.762 1 94.88 89 GLY A CA 1
ATOM 671 C C . GLY A 1 89 ? -9.883 -13.867 -5.699 1 94.88 89 GLY A C 1
ATOM 672 O O . GLY A 1 89 ? -8.875 -14.508 -5.988 1 94.88 89 GLY A O 1
ATOM 673 N N . ASP A 1 90 ? -11.125 -14.148 -6.152 1 96.88 90 ASP A N 1
ATOM 674 C CA . ASP A 1 90 ? -11.297 -15.258 -7.078 1 96.88 90 ASP A CA 1
ATOM 675 C C . ASP A 1 90 ? -10.562 -15.008 -8.391 1 96.88 90 ASP A C 1
ATOM 677 O O . ASP A 1 90 ? -9.805 -15.859 -8.859 1 96.88 90 ASP A O 1
ATOM 681 N N . MET A 1 91 ? -10.773 -13.906 -8.898 1 96.75 91 MET A N 1
ATOM 682 C CA . MET A 1 91 ? -10.117 -13.57 -10.156 1 96.75 91 MET A CA 1
ATOM 683 C C . MET A 1 91 ? -8.609 -13.492 -9.984 1 96.75 91 MET A C 1
ATOM 685 O O . MET A 1 91 ? -7.852 -13.922 -10.859 1 96.75 91 MET A O 1
ATOM 689 N N . ALA A 1 92 ? -8.164 -12.922 -8.914 1 96.19 92 ALA A N 1
ATOM 690 C CA . ALA A 1 92 ? -6.73 -12.844 -8.625 1 96.19 92 ALA A CA 1
ATOM 691 C C . ALA A 1 92 ? -6.109 -14.234 -8.555 1 96.19 92 ALA A C 1
ATOM 693 O O . ALA A 1 92 ? -5.031 -14.469 -9.102 1 96.19 92 ALA A O 1
ATOM 694 N N . LEU A 1 93 ? -6.836 -15.094 -7.816 1 97.38 93 LEU A N 1
ATOM 695 C CA . LEU A 1 93 ? -6.355 -16.469 -7.711 1 97.38 93 LEU A CA 1
ATOM 696 C C . LEU A 1 93 ? -6.281 -17.125 -9.086 1 97.38 93 LEU A C 1
ATOM 698 O O . LEU A 1 93 ? -5.301 -17.797 -9.406 1 97.38 93 LEU A O 1
ATOM 702 N N . GLU A 1 94 ? -7.273 -16.922 -9.906 1 97.5 94 GLU A N 1
ATOM 703 C CA . GLU A 1 94 ? -7.273 -17.484 -11.25 1 97.5 94 GLU A CA 1
ATOM 704 C C . GLU A 1 94 ? -6.094 -16.969 -12.07 1 97.5 94 GLU A C 1
ATOM 706 O O . GLU A 1 94 ? -5.445 -17.734 -12.789 1 97.5 94 GLU A O 1
ATOM 711 N N . HIS A 1 95 ? -5.887 -15.727 -12.023 1 97.81 95 HIS A N 1
ATOM 712 C CA . HIS A 1 95 ? -4.742 -15.141 -12.711 1 97.81 95 HIS A CA 1
ATOM 713 C C . HIS A 1 95 ? -3.434 -15.758 -12.234 1 97.81 95 HIS A C 1
ATOM 715 O O . HIS A 1 95 ? -2.59 -16.141 -13.039 1 97.81 95 HIS A O 1
ATOM 721 N N . LEU A 1 96 ? -3.221 -15.82 -10.891 1 97.25 96 LEU A N 1
ATOM 722 C CA . LEU A 1 96 ? -2.043 -16.438 -10.297 1 97.25 96 LEU A CA 1
ATOM 723 C C . LEU A 1 96 ? -1.836 -17.844 -10.844 1 97.25 96 LEU A C 1
ATOM 725 O O . LEU A 1 96 ? -0.752 -18.172 -11.336 1 97.25 96 LEU A O 1
ATOM 729 N N . LEU A 1 97 ? -2.914 -18.641 -10.867 1 96.75 97 LEU A N 1
ATOM 730 C CA . LEU A 1 97 ? -2.814 -20.031 -11.297 1 96.75 97 LEU A CA 1
ATOM 731 C C . LEU A 1 97 ? -2.51 -20.109 -12.789 1 96.75 97 LEU A C 1
ATOM 733 O O . LEU A 1 97 ? -1.75 -20.984 -13.227 1 96.75 97 LEU A O 1
ATOM 737 N N . SER A 1 98 ? -3.15 -19.234 -13.523 1 97.25 98 SER A N 1
ATOM 738 C CA . SER A 1 98 ? -2.908 -19.234 -14.961 1 97.25 98 SER A CA 1
ATOM 739 C C . SER A 1 98 ? -1.442 -18.953 -15.273 1 97.25 98 SER A C 1
ATOM 741 O O . SER A 1 98 ? -0.895 -19.484 -16.234 1 97.25 98 SER A O 1
ATOM 743 N N . GLU A 1 99 ? -0.802 -18.078 -14.508 1 95.94 99 GLU A N 1
ATOM 744 C CA . GLU A 1 99 ? 0.597 -17.719 -14.719 1 95.94 99 GLU A CA 1
ATOM 745 C C . GLU A 1 99 ? 1.531 -18.828 -14.227 1 95.94 99 GLU A C 1
ATOM 747 O O . GLU A 1 99 ? 2.641 -18.984 -14.742 1 95.94 99 GLU A O 1
ATOM 752 N N . MET A 1 100 ? 1.2 -19.516 -13.203 1 94.06 100 MET A N 1
ATOM 753 C CA . MET A 1 100 ? 2.043 -20.531 -12.586 1 94.06 100 MET A CA 1
ATOM 754 C C . MET A 1 100 ? 2.035 -21.812 -13.414 1 94.06 100 MET A C 1
ATOM 756 O O . MET A 1 100 ? 2.914 -22.672 -13.258 1 94.06 100 MET A O 1
ATOM 760 N N . GLY A 1 101 ? 1.012 -22.016 -14.109 1 83.38 101 GLY A N 1
ATOM 761 C CA . GLY A 1 101 ? 0.9 -23.203 -14.938 1 83.38 101 GLY A CA 1
ATOM 762 C C . GLY A 1 101 ? 1.542 -23.047 -16.297 1 83.38 101 GLY A C 1
ATOM 763 O O . GLY A 1 101 ? 2.4 -23.844 -16.688 1 83.38 101 GLY A O 1
ATOM 764 N N . MET B 1 1 ? 2.033 -26.797 -1.938 1 89.81 1 MET B N 1
ATOM 765 C CA . MET B 1 1 ? 1.617 -25.5 -1.417 1 89.81 1 MET B CA 1
ATOM 766 C C . MET B 1 1 ? 2.318 -24.375 -2.158 1 89.81 1 MET B C 1
ATOM 768 O O . MET B 1 1 ? 3.518 -24.453 -2.436 1 89.81 1 MET B O 1
ATOM 772 N N . LEU B 1 2 ? 1.507 -23.469 -2.654 1 93.88 2 LEU B N 1
ATOM 773 C CA . LEU B 1 2 ? 2.043 -22.328 -3.387 1 93.88 2 LEU B CA 1
ATOM 774 C C . LEU B 1 2 ? 2.318 -21.172 -2.447 1 93.88 2 LEU B C 1
ATOM 776 O O . LEU B 1 2 ? 1.428 -20.734 -1.713 1 93.88 2 LEU B O 1
ATOM 780 N N . ASN B 1 3 ? 3.588 -20.688 -2.387 1 96.5 3 ASN B N 1
ATOM 781 C CA . ASN B 1 3 ? 3.979 -19.547 -1.568 1 96.5 3 ASN B CA 1
ATOM 782 C C . ASN B 1 3 ? 4.02 -18.25 -2.389 1 96.5 3 ASN B C 1
ATOM 784 O O . ASN B 1 3 ? 4.781 -18.156 -3.35 1 96.5 3 ASN B O 1
ATOM 788 N N . VAL B 1 4 ? 3.221 -17.359 -1.908 1 96 4 VAL B N 1
ATOM 789 C CA . VAL B 1 4 ? 3.055 -16.141 -2.695 1 96 4 VAL B CA 1
ATOM 790 C C . VAL B 1 4 ? 3.33 -14.914 -1.822 1 96 4 VAL B C 1
ATOM 792 O O . VAL B 1 4 ? 2.898 -14.859 -0.668 1 96 4 VAL B O 1
ATOM 795 N N . LEU B 1 5 ? 4.125 -14 -2.391 1 91.75 5 LEU B N 1
ATOM 796 C CA . LEU B 1 5 ? 4.242 -12.664 -1.82 1 91.75 5 LEU B CA 1
ATOM 797 C C . LEU B 1 5 ? 3.477 -11.648 -2.656 1 91.75 5 LEU B C 1
ATOM 799 O O . LEU B 1 5 ? 3.621 -11.609 -3.881 1 91.75 5 LEU B O 1
ATOM 803 N N . LEU B 1 6 ? 2.582 -10.977 -1.983 1 90.81 6 LEU B N 1
ATOM 804 C CA . LEU B 1 6 ? 1.866 -9.867 -2.604 1 90.81 6 LEU B CA 1
ATOM 805 C C . LEU B 1 6 ? 2.443 -8.523 -2.154 1 90.81 6 LEU B C 1
ATOM 807 O O . LEU B 1 6 ? 2.592 -8.281 -0.954 1 90.81 6 LEU B O 1
ATOM 811 N N . VAL B 1 7 ? 2.941 -7.828 -3.197 1 82.81 7 VAL B N 1
ATOM 812 C CA . VAL B 1 7 ? 3.508 -6.535 -2.824 1 82.81 7 VAL B CA 1
ATOM 813 C C . VAL B 1 7 ? 2.676 -5.41 -3.436 1 82.81 7 VAL B C 1
ATOM 815 O O . VAL B 1 7 ? 2.277 -5.488 -4.602 1 82.81 7 VAL B O 1
ATOM 818 N N . CYS B 1 8 ? 2.301 -4.688 -2.58 1 69.25 8 CYS B N 1
ATOM 819 C CA . CYS B 1 8 ? 1.675 -3.453 -3.047 1 69.25 8 CYS B CA 1
ATOM 820 C C . CYS B 1 8 ? 2.475 -2.234 -2.607 1 69.25 8 CYS B C 1
ATOM 822 O O . CYS B 1 8 ? 3.252 -2.307 -1.652 1 69.25 8 CYS B O 1
ATOM 824 N N . GLY B 1 9 ? 2.812 -1.417 -3.479 1 54.22 9 GLY B N 1
ATOM 825 C CA . GLY B 1 9 ? 3.613 -0.226 -3.24 1 54.22 9 GLY B CA 1
ATOM 826 C C . GLY B 1 9 ? 3.426 0.352 -1.851 1 54.22 9 GLY B C 1
ATOM 827 O O . GLY B 1 9 ? 4.367 0.887 -1.263 1 54.22 9 GLY B O 1
ATOM 828 N N . SER B 1 10 ? 2.324 0.342 -1.401 1 51.91 10 SER B N 1
ATOM 829 C CA . SER B 1 10 ? 1.952 1.298 -0.364 1 51.91 10 SER B CA 1
ATOM 830 C C . SER B 1 10 ? 2.25 0.747 1.027 1 51.91 10 SER B C 1
ATOM 832 O O . SER B 1 10 ? 2.588 1.503 1.94 1 51.91 10 SER B O 1
ATOM 834 N N . GLY B 1 11 ? 2.133 -0.542 1.196 1 55.59 11 GLY B N 1
ATOM 835 C CA . GLY B 1 11 ? 2.314 -0.899 2.594 1 55.59 11 GLY B CA 1
ATOM 836 C C . GLY B 1 11 ? 3.666 -0.486 3.145 1 55.59 11 GLY B C 1
ATOM 837 O O . GLY B 1 11 ? 3.742 0.251 4.129 1 55.59 11 GLY B O 1
ATOM 838 N N . ALA B 1 12 ? 4.672 -0.985 2.666 1 54.06 12 ALA B N 1
ATOM 839 C CA . ALA B 1 12 ? 6.031 -0.651 3.09 1 54.06 12 ALA B CA 1
ATOM 840 C C . ALA B 1 12 ? 6.324 0.831 2.877 1 54.06 12 ALA B C 1
ATOM 842 O O . ALA B 1 12 ? 6.863 1.498 3.764 1 54.06 12 ALA B O 1
ATOM 843 N N . SER B 1 13 ? 5.738 1.279 1.776 1 63.81 13 SER B N 1
ATOM 844 C CA . SER B 1 13 ? 6.047 2.672 1.469 1 63.81 13 SER B CA 1
ATOM 845 C C . SER B 1 13 ? 5.398 3.617 2.477 1 63.81 13 SER B C 1
ATOM 847 O O . SER B 1 13 ? 6.051 4.531 2.986 1 63.81 13 SER B O 1
ATOM 849 N N . SER B 1 14 ? 4.145 3.211 2.836 1 73.44 14 SER B N 1
ATOM 850 C CA . SER B 1 14 ? 3.484 4.09 3.799 1 73.44 14 SER B CA 1
ATOM 851 C C . SER B 1 14 ? 4.121 3.973 5.18 1 73.44 14 SER B C 1
ATOM 853 O O . SER B 1 14 ? 4.246 4.969 5.895 1 73.44 14 SER B O 1
ATOM 855 N N . GLY B 1 15 ? 4.398 2.727 5.504 1 75.31 15 GLY B N 1
ATOM 856 C CA . GLY B 1 15 ? 5.09 2.545 6.766 1 75.31 15 GLY B CA 1
ATOM 857 C C . GLY B 1 15 ? 6.41 3.293 6.84 1 75.31 15 GLY B C 1
ATOM 858 O O . GLY B 1 15 ? 6.684 3.988 7.816 1 75.31 15 GLY B O 1
ATOM 859 N N . PHE B 1 16 ? 7.191 3.182 5.777 1 74.94 16 PHE B N 1
ATOM 860 C CA . PHE B 1 16 ? 8.477 3.869 5.734 1 74.94 16 PHE B CA 1
ATOM 861 C C . PHE B 1 16 ? 8.281 5.379 5.684 1 74.94 16 PHE B C 1
ATOM 863 O O . PHE B 1 16 ? 8.992 6.125 6.367 1 74.94 16 PHE B O 1
ATOM 870 N N . MET B 1 17 ? 7.289 5.844 4.895 1 86 17 MET B N 1
ATOM 871 C CA . MET B 1 17 ? 7.02 7.277 4.828 1 86 17 MET B CA 1
ATOM 872 C C . MET B 1 17 ? 6.617 7.82 6.195 1 86 17 MET B C 1
ATOM 874 O O . MET B 1 17 ? 7.105 8.867 6.617 1 86 17 MET B O 1
ATOM 878 N N . ALA B 1 18 ? 5.738 7.07 6.879 1 88.81 18 ALA B N 1
ATOM 879 C CA . ALA B 1 18 ? 5.328 7.484 8.219 1 88.81 18 ALA B CA 1
ATOM 880 C C . ALA B 1 18 ? 6.531 7.559 9.156 1 88.81 18 ALA B C 1
ATOM 882 O O . ALA B 1 18 ? 6.68 8.523 9.914 1 88.81 18 ALA B O 1
ATOM 883 N N . ALA B 1 19 ? 7.348 6.598 9.086 1 86.12 19 ALA B N 1
ATOM 884 C CA . ALA B 1 19 ? 8.547 6.574 9.922 1 86.12 19 ALA B CA 1
ATOM 885 C C . ALA B 1 19 ? 9.461 7.758 9.609 1 86.12 19 ALA B C 1
ATOM 887 O O . ALA B 1 19 ? 9.977 8.414 10.516 1 86.12 19 ALA B O 1
ATOM 888 N N . ASN B 1 20 ? 9.625 8.039 8.328 1 91.25 20 ASN B N 1
ATOM 889 C CA . ASN B 1 20 ? 10.492 9.125 7.902 1 91.25 20 ASN B CA 1
ATOM 890 C C . ASN B 1 20 ? 9.93 10.484 8.305 1 91.25 20 ASN B C 1
ATOM 892 O O . ASN B 1 20 ? 10.68 11.398 8.648 1 91.25 20 ASN B O 1
ATOM 896 N N . ILE B 1 21 ? 8.664 10.625 8.289 1 95.25 21 ILE B N 1
ATOM 897 C CA . ILE B 1 21 ? 8.031 11.859 8.75 1 95.25 21 ILE B CA 1
ATOM 898 C C . ILE B 1 21 ? 8.219 12.008 10.258 1 95.25 21 ILE B C 1
ATOM 900 O O . ILE B 1 21 ? 8.547 13.094 10.742 1 95.25 21 ILE B O 1
ATOM 904 N N . ARG B 1 22 ? 8.078 10.93 10.953 1 94.5 22 ARG B N 1
ATOM 905 C CA . ARG B 1 22 ? 8.297 10.984 12.398 1 94.5 22 ARG B CA 1
ATOM 906 C C . ARG B 1 22 ? 9.727 11.414 12.719 1 94.5 22 ARG B C 1
ATOM 908 O O . ARG B 1 22 ? 9.945 12.242 13.609 1 94.5 22 ARG B O 1
ATOM 915 N N . LYS B 1 23 ? 10.609 10.844 12.047 1 94.19 23 LYS B N 1
ATOM 916 C CA . LYS B 1 23 ? 12.008 11.203 12.242 1 94.19 23 LYS B CA 1
ATOM 917 C C . LYS B 1 23 ? 12.25 12.68 11.969 1 94.19 23 LYS B C 1
ATOM 919 O O . LYS B 1 23 ? 12.93 13.367 12.734 1 94.19 23 LYS B O 1
ATOM 924 N N . ALA B 1 24 ? 11.711 13.133 10.852 1 96.19 24 ALA B N 1
ATOM 925 C CA . ALA B 1 24 ? 11.836 14.547 10.484 1 96.19 24 ALA B CA 1
ATOM 926 C C . ALA B 1 24 ? 11.211 15.445 11.555 1 96.19 24 ALA B C 1
ATOM 928 O O . ALA B 1 24 ? 11.781 16.469 11.914 1 96.19 24 ALA B O 1
ATOM 929 N N . ALA B 1 25 ? 10.062 15.07 12.039 1 96.69 25 ALA B N 1
ATOM 930 C CA . ALA B 1 25 ? 9.375 15.836 13.078 1 96.69 25 ALA B CA 1
ATOM 931 C C . ALA B 1 25 ? 10.195 15.883 14.367 1 96.69 25 ALA B C 1
ATOM 933 O O . ALA B 1 25 ? 10.312 16.938 14.992 1 96.69 25 ALA B O 1
ATOM 934 N N . ALA B 1 26 ? 10.734 14.75 14.75 1 94.69 26 ALA B N 1
ATOM 935 C CA . ALA B 1 26 ? 11.555 14.664 15.953 1 94.69 26 ALA B CA 1
ATOM 936 C C . ALA B 1 26 ? 12.766 15.586 15.859 1 94.69 26 ALA B C 1
ATOM 938 O O . ALA B 1 26 ? 13.125 16.25 16.828 1 94.69 26 ALA B O 1
ATOM 939 N N . ALA B 1 27 ? 13.398 15.641 14.688 1 95.88 27 ALA B N 1
ATOM 940 C CA . ALA B 1 27 ? 14.57 16.484 14.453 1 95.88 27 ALA B CA 1
ATOM 941 C C . ALA B 1 27 ? 14.227 17.953 14.641 1 95.88 27 ALA B C 1
ATOM 943 O O . ALA B 1 27 ? 15.086 18.75 15.023 1 95.88 27 ALA B O 1
ATOM 944 N N . LYS B 1 28 ? 12.984 18.266 14.398 1 95.94 28 LYS B N 1
ATOM 945 C CA . LYS B 1 28 ? 12.516 19.641 14.547 1 95.94 28 LYS B CA 1
ATOM 946 C C . LYS B 1 28 ? 11.836 19.844 15.898 1 95.94 28 LYS B C 1
ATOM 948 O O . LYS B 1 28 ? 11.188 20.859 16.125 1 95.94 28 LYS B O 1
ATOM 953 N N . LYS B 1 29 ? 11.867 18.859 16.75 1 95.94 29 LYS B N 1
ATOM 954 C CA . LYS B 1 29 ? 11.258 18.875 18.094 1 95.94 29 LYS B CA 1
ATOM 955 C C . LYS B 1 29 ? 9.75 19.094 18 1 95.94 29 LYS B C 1
ATOM 957 O O . LYS B 1 29 ? 9.18 19.828 18.812 1 95.94 29 LYS B O 1
ATOM 962 N N . MET B 1 30 ? 9.195 18.531 16.969 1 95.25 30 MET B N 1
ATOM 963 C CA . MET B 1 30 ? 7.75 18.562 16.781 1 95.25 30 MET B CA 1
ATOM 964 C C . MET B 1 30 ? 7.113 17.234 17.141 1 95.25 30 MET B C 1
ATOM 966 O O . MET B 1 30 ? 7.684 16.172 16.875 1 95.25 30 MET B O 1
ATOM 970 N N . GLU B 1 31 ? 5.965 17.391 17.703 1 93.25 31 GLU B N 1
ATOM 971 C CA . GLU B 1 31 ? 5.215 16.188 18.062 1 93.25 31 GLU B CA 1
ATOM 972 C C . GLU B 1 31 ? 4.172 15.852 17 1 93.25 31 GLU B C 1
ATOM 974 O O . GLU B 1 31 ? 3.156 16.547 16.875 1 93.25 31 GLU B O 1
ATOM 979 N N . VAL B 1 32 ? 4.414 14.875 16.234 1 94.69 32 VAL B N 1
ATOM 980 C CA . VAL B 1 32 ? 3.479 14.383 15.234 1 94.69 32 VAL B CA 1
ATOM 981 C C . VAL B 1 32 ? 3.195 12.898 15.469 1 94.69 32 VAL B C 1
ATOM 983 O O . VAL B 1 32 ? 4.121 12.094 15.594 1 94.69 32 VAL B O 1
ATOM 986 N N . ASN B 1 33 ? 1.938 12.641 15.688 1 95.88 33 ASN B N 1
ATOM 987 C CA . ASN B 1 33 ? 1.477 11.25 15.734 1 95.88 33 ASN B CA 1
ATOM 988 C C . ASN B 1 33 ? 0.963 10.789 14.375 1 95.88 33 ASN B C 1
ATOM 990 O O . ASN B 1 33 ? -0.089 11.234 13.914 1 95.88 33 ASN B O 1
ATOM 994 N N . ILE B 1 34 ? 1.739 9.922 13.75 1 93.94 34 ILE B N 1
ATOM 995 C CA . ILE B 1 34 ? 1.35 9.492 12.414 1 93.94 34 ILE B CA 1
ATOM 996 C C . ILE B 1 34 ? 1.202 7.977 12.375 1 93.94 34 ILE B C 1
ATOM 998 O O . ILE B 1 34 ? 2.053 7.25 12.898 1 93.94 34 ILE B O 1
ATOM 1002 N N . LYS B 1 35 ? 0.062 7.531 11.727 1 87.69 35 LYS B N 1
ATOM 1003 C CA . LYS B 1 35 ? -0.205 6.117 11.484 1 87.69 35 LYS B CA 1
ATOM 1004 C C . LYS B 1 35 ? -0.398 5.836 10 1 87.69 35 LYS B C 1
ATOM 1006 O O . LYS B 1 35 ? -1.03 6.621 9.289 1 87.69 35 LYS B O 1
ATOM 1011 N N . ALA B 1 36 ? 0.271 4.777 9.617 1 84 36 ALA B N 1
ATOM 1012 C CA . ALA B 1 36 ? 0.04 4.301 8.258 1 84 36 ALA B CA 1
ATOM 1013 C C . ALA B 1 36 ? -0.996 3.182 8.234 1 84 36 ALA B C 1
ATOM 1015 O O . ALA B 1 36 ? -0.9 2.225 9.008 1 84 36 ALA B O 1
ATOM 1016 N N . ARG B 1 37 ? -2.045 3.428 7.402 1 77.38 37 ARG B N 1
ATOM 1017 C CA . ARG B 1 37 ? -3.117 2.447 7.281 1 77.38 37 ARG B CA 1
ATOM 1018 C C . ARG B 1 37 ? -3.57 2.305 5.832 1 77.38 37 ARG B C 1
ATOM 1020 O O . ARG B 1 37 ? -3.193 3.109 4.977 1 77.38 37 ARG B O 1
ATOM 1027 N N . GLY B 1 38 ? -4.332 1.226 5.605 1 74.12 38 GLY B N 1
ATOM 1028 C CA . GLY B 1 38 ? -4.977 1.065 4.312 1 74.12 38 GLY B CA 1
ATOM 1029 C C . GLY B 1 38 ? -6.172 1.98 4.125 1 74.12 38 GLY B C 1
ATOM 1030 O O . GLY B 1 38 ? -6.711 2.514 5.098 1 74.12 38 GLY B O 1
ATOM 1031 N N . GLU B 1 39 ? -6.531 2.119 2.857 1 76.5 39 GLU B N 1
ATOM 1032 C CA . GLU B 1 39 ? -7.66 2.979 2.512 1 76.5 39 GLU B CA 1
ATOM 1033 C C . GLU B 1 39 ? -8.93 2.547 3.246 1 76.5 39 GLU B C 1
ATOM 1035 O O . GLU B 1 39 ? -9.711 3.389 3.693 1 76.5 39 GLU B O 1
ATOM 1040 N N . SER B 1 40 ? -9.141 1.242 3.402 1 70.38 40 SER B N 1
ATOM 1041 C CA . SER B 1 40 ? -10.359 0.695 3.99 1 70.38 40 SER B CA 1
ATOM 1042 C C . SER B 1 40 ? -10.469 1.05 5.469 1 70.38 40 SER B C 1
ATOM 1044 O O . SER B 1 40 ? -11.539 0.93 6.066 1 70.38 40 SER B O 1
ATOM 1046 N N . GLU B 1 41 ? -9.43 1.518 6.062 1 76.31 41 GLU B N 1
ATOM 1047 C CA . GLU B 1 41 ? -9.422 1.794 7.496 1 76.31 41 GLU B CA 1
ATOM 1048 C C . GLU B 1 41 ? -9.641 3.279 7.773 1 76.31 41 GLU B C 1
ATOM 1050 O O . GLU B 1 41 ? -9.742 3.695 8.93 1 76.31 41 GLU B O 1
ATOM 1055 N N . ILE B 1 42 ? -9.781 4.09 6.781 1 84.12 42 ILE B N 1
ATOM 1056 C CA . ILE B 1 42 ? -9.875 5.535 6.945 1 84.12 42 ILE B CA 1
ATOM 1057 C C . ILE B 1 42 ? -11.016 5.871 7.906 1 84.12 42 ILE B C 1
ATOM 1059 O O . ILE B 1 42 ? -10.836 6.66 8.836 1 84.12 42 ILE B O 1
ATOM 1063 N N . GLU B 1 43 ? -12.133 5.203 7.711 1 81.25 43 GLU B N 1
ATOM 1064 C CA . GLU B 1 43 ? -13.32 5.52 8.5 1 81.25 43 GLU B CA 1
ATOM 1065 C C . GLU B 1 43 ? -13.078 5.25 9.984 1 81.25 43 GLU B C 1
ATOM 1067 O O . GLU B 1 43 ? -13.664 5.906 10.844 1 81.25 43 GLU B O 1
ATOM 1072 N N . ASN B 1 44 ? -12.211 4.316 10.281 1 84.31 44 ASN B N 1
ATOM 1073 C CA . ASN B 1 44 ? -11.93 3.941 11.664 1 84.31 44 ASN B CA 1
ATOM 1074 C C . ASN B 1 44 ? -11.109 5.008 12.375 1 84.31 44 ASN B C 1
ATOM 1076 O O . ASN B 1 44 ? -11.039 5.027 13.609 1 84.31 44 ASN B O 1
ATOM 1080 N N . TYR B 1 45 ? -10.5 5.887 11.57 1 88.69 45 TYR B N 1
ATOM 1081 C CA . TYR B 1 45 ? -9.539 6.793 12.18 1 88.69 45 TYR B CA 1
ATOM 1082 C C . TYR B 1 45 ? -9.914 8.25 11.93 1 88.69 45 TYR B C 1
ATOM 1084 O O . TYR B 1 45 ? -9.328 9.164 12.516 1 88.69 45 TYR B O 1
ATOM 1092 N N . ILE B 1 46 ? -10.883 8.508 11.195 1 89.75 46 ILE B N 1
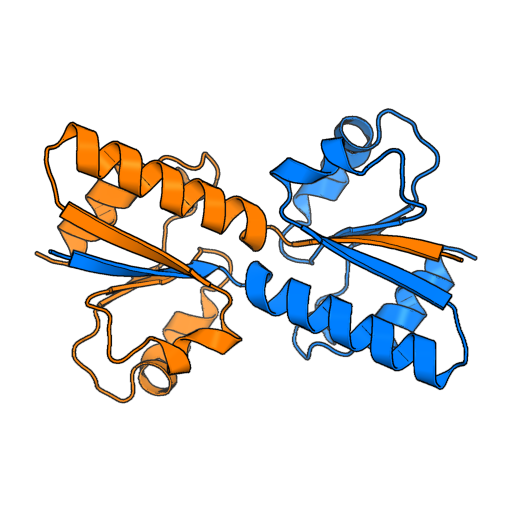ATOM 1093 C CA . ILE B 1 46 ? -11.172 9.844 10.664 1 89.75 46 ILE B CA 1
ATOM 1094 C C . ILE B 1 46 ? -11.484 10.797 11.82 1 89.75 46 ILE B C 1
ATOM 1096 O O . ILE B 1 46 ? -11.188 11.992 11.742 1 89.75 46 ILE B O 1
ATOM 1100 N N . ASP B 1 47 ? -12 10.281 12.891 1 90.88 47 ASP B N 1
ATOM 1101 C CA . ASP B 1 47 ? -12.398 11.125 14.016 1 90.88 47 ASP B CA 1
ATOM 1102 C C . ASP B 1 47 ? -11.203 11.438 14.914 1 90.88 47 ASP B C 1
ATOM 1104 O O . ASP B 1 47 ? -11.305 12.25 15.836 1 90.88 47 ASP B O 1
ATOM 1108 N N . GLU B 1 48 ? -10.102 10.891 14.648 1 93.44 48 GLU B N 1
ATOM 1109 C CA . GLU B 1 48 ? -8.961 11.008 15.555 1 93.44 48 GLU B CA 1
ATOM 1110 C C . GLU B 1 48 ? -7.812 11.766 14.906 1 93.44 48 GLU B C 1
ATOM 1112 O O . GLU B 1 48 ? -6.738 11.898 15.492 1 93.44 48 GLU B O 1
ATOM 1117 N N . ILE B 1 49 ? -8.102 12.234 13.734 1 94.62 49 ILE B N 1
ATOM 1118 C CA . ILE B 1 49 ? -6.961 12.805 13.031 1 94.62 49 ILE B CA 1
ATOM 1119 C C . ILE B 1 49 ? -7.258 14.25 12.656 1 94.62 49 ILE B C 1
ATOM 1121 O O . ILE B 1 49 ? -8.422 14.633 12.508 1 94.62 49 ILE B O 1
ATOM 1125 N N . ASP B 1 50 ? -6.105 14.977 12.523 1 95.94 50 ASP B N 1
ATOM 1126 C CA . ASP B 1 50 ? -6.156 16.344 12.023 1 95.94 50 ASP B CA 1
ATOM 1127 C C . ASP B 1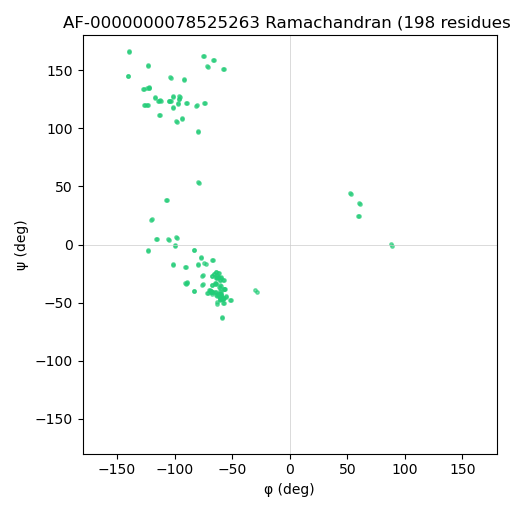 50 ? -5.996 16.391 10.508 1 95.94 50 ASP B C 1
ATOM 1129 O O . ASP B 1 50 ? -6.531 17.281 9.844 1 95.94 50 ASP B O 1
ATOM 1133 N N . ALA B 1 51 ? -5.219 15.469 10.023 1 96.12 51 ALA B N 1
ATOM 1134 C CA . ALA B 1 51 ? -4.922 15.438 8.594 1 96.12 51 ALA B CA 1
ATOM 1135 C C . ALA B 1 51 ? -4.891 14 8.078 1 96.12 51 ALA B C 1
ATOM 1137 O O . ALA B 1 51 ? -4.469 13.086 8.789 1 96.12 51 ALA B O 1
ATOM 1138 N N . LEU B 1 52 ? -5.359 13.898 6.859 1 93.56 52 LEU B N 1
ATOM 1139 C CA . LEU B 1 52 ? -5.258 12.68 6.074 1 93.56 52 LEU B CA 1
ATOM 1140 C C . LEU B 1 52 ? -4.332 12.875 4.879 1 93.56 52 LEU B C 1
ATOM 1142 O O . LEU B 1 52 ? -4.656 13.633 3.959 1 93.56 52 LEU B O 1
ATOM 1146 N N . MET B 1 53 ? -3.184 12.188 4.945 1 93.19 53 MET B N 1
ATOM 1147 C CA . MET B 1 53 ? -2.27 12.211 3.809 1 93.19 53 MET B CA 1
ATOM 1148 C C . MET B 1 53 ? -2.479 10.992 2.916 1 93.19 53 MET B C 1
ATOM 1150 O O . MET B 1 53 ? -2.43 9.859 3.387 1 93.19 53 MET B O 1
ATOM 1154 N N . VAL B 1 54 ? -2.666 11.352 1.639 1 88.81 54 VAL B N 1
ATOM 1155 C CA . VAL B 1 54 ? -3.037 10.328 0.662 1 88.81 54 VAL B CA 1
ATOM 1156 C C . VAL B 1 54 ? -1.893 10.125 -0.328 1 88.81 54 VAL B C 1
ATOM 1158 O O . VAL B 1 54 ? -1.403 11.078 -0.931 1 88.81 54 VAL B O 1
ATOM 1161 N N . GLY B 1 55 ? -1.485 8.883 -0.406 1 85.94 55 GLY B N 1
ATOM 1162 C CA . GLY B 1 55 ? -0.464 8.586 -1.397 1 85.94 55 GLY B CA 1
ATOM 1163 C C . GLY B 1 55 ? -0.876 8.953 -2.809 1 85.94 55 GLY B C 1
ATOM 1164 O O . GLY B 1 55 ? -2.061 8.914 -3.146 1 85.94 55 GLY B O 1
ATOM 1165 N N . PRO B 1 56 ? 0.122 9.273 -3.633 1 83.44 56 PRO B N 1
ATOM 1166 C CA . PRO B 1 56 ? -0.174 9.766 -4.98 1 83.44 56 PRO B CA 1
ATOM 1167 C C . PRO B 1 56 ? -0.963 8.758 -5.816 1 83.44 56 PRO B C 1
ATOM 1169 O O . PRO B 1 56 ? -1.748 9.156 -6.68 1 83.44 56 PRO B O 1
ATOM 1172 N N . HIS B 1 57 ? -0.777 7.613 -5.512 1 74.94 57 HIS B N 1
ATOM 1173 C CA . HIS B 1 57 ? -1.431 6.574 -6.297 1 74.94 57 HIS B CA 1
ATOM 1174 C C . HIS B 1 57 ? -2.902 6.441 -5.926 1 74.94 57 HIS B C 1
ATOM 1176 O O . HIS B 1 57 ? -3.662 5.754 -6.609 1 74.94 57 HIS B O 1
ATOM 1182 N N . LEU B 1 58 ? -3.293 7.027 -4.926 1 78.88 58 LEU B N 1
ATOM 1183 C CA . LEU B 1 58 ? -4.684 7.016 -4.48 1 78.88 58 LEU B CA 1
ATOM 1184 C C . LEU B 1 58 ? -5.348 8.367 -4.73 1 78.88 58 LEU B C 1
ATOM 1186 O O . LEU B 1 58 ? -6.176 8.812 -3.936 1 78.88 58 LEU B O 1
ATOM 1190 N N . ALA B 1 59 ? -5.016 8.953 -5.848 1 80.44 59 ALA B N 1
ATOM 1191 C CA . ALA B 1 59 ? -5.531 10.289 -6.145 1 80.44 59 ALA B CA 1
ATOM 1192 C C . ALA B 1 59 ? -7.055 10.281 -6.242 1 80.44 59 ALA B C 1
ATOM 1194 O O . ALA B 1 59 ? -7.707 11.305 -6.012 1 80.44 59 ALA B O 1
ATOM 1195 N N . TYR B 1 60 ? -7.625 9.156 -6.539 1 75.88 60 TYR B N 1
ATOM 1196 C CA . TYR B 1 60 ? -9.07 9.062 -6.688 1 75.88 60 TYR B CA 1
ATOM 1197 C C . TYR B 1 60 ? -9.773 9.367 -5.367 1 75.88 60 TYR B C 1
ATOM 1199 O O . TYR B 1 60 ? -10.938 9.766 -5.355 1 75.88 60 TYR B O 1
ATOM 1207 N N . ILE B 1 61 ? -9.188 9.227 -4.211 1 79.25 61 ILE B N 1
ATOM 1208 C CA . ILE B 1 61 ? -9.727 9.508 -2.887 1 79.25 61 ILE B CA 1
ATOM 1209 C C . ILE B 1 61 ? -10.094 10.984 -2.783 1 79.25 61 ILE B C 1
ATOM 1211 O O . ILE B 1 61 ? -11.07 11.344 -2.119 1 79.25 61 ILE B O 1
ATOM 1215 N N . MET B 1 62 ? -9.344 11.797 -3.531 1 85.31 62 MET B N 1
ATOM 1216 C CA . MET B 1 62 ? -9.594 13.234 -3.469 1 85.31 62 MET B CA 1
ATOM 1217 C C . MET B 1 62 ? -10.961 13.57 -4.039 1 85.31 62 MET B C 1
ATOM 1219 O O . MET B 1 62 ? -11.578 14.562 -3.641 1 85.31 62 MET B O 1
ATOM 1223 N N . ASP B 1 63 ? -11.359 12.695 -4.879 1 81.31 63 ASP B N 1
ATOM 1224 C CA . ASP B 1 63 ? -12.672 12.906 -5.488 1 81.31 63 ASP B CA 1
ATOM 1225 C C . ASP B 1 63 ? -13.789 12.477 -4.547 1 81.31 63 ASP B C 1
ATOM 1227 O O . ASP B 1 63 ? -14.945 12.859 -4.734 1 81.31 63 ASP B O 1
ATOM 1231 N N . GLU B 1 64 ? -13.477 11.727 -3.611 1 79.75 64 GLU B N 1
ATOM 1232 C CA . GLU B 1 64 ? -14.477 11.148 -2.719 1 79.75 64 GLU B CA 1
ATOM 1233 C C . GLU B 1 64 ? -14.242 11.578 -1.273 1 79.75 64 GLU B C 1
ATOM 1235 O O . GLU B 1 64 ? -14.617 10.867 -0.34 1 79.75 64 GLU B O 1
ATOM 1240 N N . ILE B 1 65 ? -13.555 12.648 -1.081 1 79.06 65 ILE B N 1
ATOM 1241 C CA . ILE B 1 65 ? -13.062 13.047 0.234 1 79.06 65 ILE B CA 1
ATOM 1242 C C . ILE B 1 65 ? -14.242 13.25 1.183 1 79.06 65 ILE B C 1
ATOM 1244 O O . ILE B 1 65 ? -14.156 12.922 2.367 1 79.06 65 ILE B O 1
ATOM 1248 N N . GLU B 1 66 ? -15.258 13.875 0.694 1 80.19 66 GLU B N 1
ATOM 1249 C CA . GLU B 1 66 ? -16.422 14.125 1.548 1 80.19 66 GLU B CA 1
ATOM 1250 C C . GLU B 1 66 ? -16.984 12.828 2.109 1 80.19 66 GLU B C 1
ATOM 1252 O O . GLU B 1 66 ? -17.438 12.781 3.258 1 80.19 66 GLU B O 1
ATOM 1257 N N . GLU B 1 67 ? -16.969 11.789 1.284 1 81.69 67 GLU B N 1
ATOM 1258 C CA . GLU B 1 67 ? -17.453 10.484 1.731 1 81.69 67 GLU B CA 1
ATOM 1259 C C . GLU B 1 67 ? -16.594 9.93 2.857 1 81.69 67 GLU B C 1
ATOM 1261 O O . GLU B 1 67 ? -17.094 9.281 3.775 1 81.69 67 GLU B O 1
ATOM 1266 N N . TYR B 1 68 ? -15.352 10.234 2.797 1 79 68 TYR B N 1
ATOM 1267 C CA . TYR B 1 68 ? -14.422 9.711 3.791 1 79 68 TYR B CA 1
ATOM 1268 C C . TYR B 1 68 ? -14.43 10.562 5.051 1 79 68 TYR B C 1
ATOM 1270 O O . TYR B 1 68 ? -14.383 10.031 6.168 1 79 68 TYR B O 1
ATOM 1278 N N . THR B 1 69 ? -14.492 11.82 4.906 1 84.12 69 THR B N 1
ATOM 1279 C CA . THR B 1 69 ? -14.336 12.711 6.047 1 84.12 69 THR B CA 1
ATOM 1280 C C . THR B 1 69 ? -15.688 13.008 6.691 1 84.12 69 THR B C 1
ATOM 1282 O O . THR B 1 69 ? -15.75 13.383 7.867 1 84.12 69 THR B O 1
ATOM 1285 N N . GLY B 1 70 ? -16.75 12.781 5.93 1 78.5 70 GLY B N 1
ATOM 1286 C CA . GLY B 1 70 ? -18.078 13.055 6.453 1 78.5 70 GLY B CA 1
ATOM 1287 C C . GLY B 1 70 ? -18.281 14.5 6.859 1 78.5 70 GLY B C 1
ATOM 1288 O O . GLY B 1 70 ? -18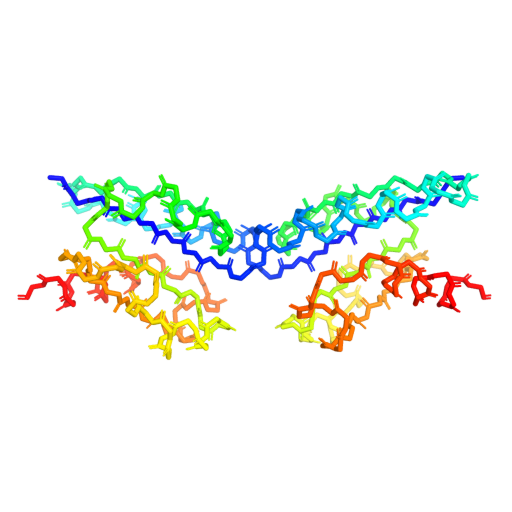.969 14.789 7.84 1 78.5 70 GLY B O 1
ATOM 1289 N N . GLY B 1 71 ? -17.547 15.375 6.309 1 75.56 71 GLY B N 1
ATOM 1290 C CA . GLY B 1 71 ? -17.703 16.781 6.652 1 75.56 71 GLY B CA 1
ATOM 1291 C C . GLY B 1 71 ? -16.844 17.203 7.836 1 75.56 71 GLY B C 1
ATOM 1292 O O . GLY B 1 71 ? -16.906 18.344 8.273 1 75.56 71 GLY B O 1
ATOM 1293 N N . LYS B 1 72 ? -16.172 16.344 8.352 1 81.31 72 LYS B N 1
ATOM 1294 C CA . LYS B 1 72 ? -15.305 16.656 9.484 1 81.31 72 LYS B CA 1
ATOM 1295 C C . LYS B 1 72 ? -14.18 17.594 9.055 1 81.31 72 LYS B C 1
ATOM 1297 O O . LYS B 1 72 ? -13.898 17.75 7.863 1 81.31 72 LYS B O 1
ATOM 1302 N N . ALA B 1 73 ? -13.633 18.281 10.117 1 86.81 73 ALA B N 1
ATOM 1303 C CA . ALA B 1 73 ? -12.57 19.266 9.891 1 86.81 73 ALA B CA 1
ATOM 1304 C C . ALA B 1 73 ? -11.219 18.578 9.711 1 86.81 73 ALA B C 1
ATOM 1306 O O . ALA B 1 73 ? -10.312 18.734 10.531 1 86.81 73 ALA B O 1
ATOM 1307 N N . VAL B 1 74 ? -11.055 17.609 8.805 1 93.5 74 VAL B N 1
ATOM 1308 C CA . VAL B 1 74 ? -9.812 16.906 8.531 1 93.5 74 VAL B CA 1
ATOM 1309 C C . VAL B 1 74 ? -9.203 17.422 7.223 1 93.5 74 VAL B C 1
ATOM 1311 O O . VAL B 1 74 ? -9.898 17.516 6.207 1 93.5 74 VAL B O 1
ATOM 1314 N N . LYS B 1 75 ? -8 17.891 7.277 1 94.81 75 LYS B N 1
ATOM 1315 C CA . LYS B 1 75 ? -7.301 18.297 6.066 1 94.81 75 LYS B CA 1
ATOM 1316 C C . LYS B 1 75 ? -6.844 17.094 5.25 1 94.81 75 LYS B C 1
ATOM 1318 O O . LYS B 1 75 ? -6.117 16.234 5.754 1 94.81 75 LYS B O 1
ATOM 1323 N N . VAL B 1 76 ? -7.316 17.078 4.059 1 93.69 76 VAL B N 1
ATOM 1324 C CA . VAL B 1 76 ? -6.895 15.992 3.186 1 93.69 76 VAL B CA 1
ATOM 1325 C C . VAL B 1 76 ? -5.816 16.484 2.223 1 93.69 76 VAL B C 1
ATOM 1327 O O . VAL B 1 76 ? -6.004 17.484 1.532 1 93.69 76 VAL B O 1
ATOM 1330 N N . ILE B 1 77 ? -4.699 15.711 2.221 1 95.25 77 ILE B N 1
ATOM 1331 C CA . ILE B 1 77 ? -3.529 16.141 1.454 1 95.25 77 ILE B CA 1
ATOM 1332 C C . ILE B 1 77 ? -3.1 15.016 0.511 1 95.25 77 ILE B C 1
ATOM 1334 O O . ILE B 1 77 ? -2.771 13.914 0.956 1 95.25 77 ILE B O 1
ATOM 1338 N N . LEU B 1 78 ? -3.121 15.344 -0.803 1 92 78 LEU B N 1
ATOM 1339 C CA . LEU B 1 78 ? -2.521 14.43 -1.766 1 92 78 LEU B CA 1
ATOM 1340 C C . LEU B 1 78 ? -1.007 14.602 -1.807 1 92 78 LEU B C 1
ATOM 1342 O O . LEU B 1 78 ? -0.507 15.664 -2.17 1 92 78 LEU B O 1
ATOM 1346 N N . MET B 1 79 ? -0.433 13.508 -1.486 1 92.5 79 MET B N 1
ATOM 1347 C CA . MET B 1 79 ? 1.024 13.586 -1.478 1 92.5 79 MET B CA 1
ATOM 1348 C C . MET B 1 79 ? 1.574 13.672 -2.896 1 92.5 79 MET B C 1
ATOM 1350 O O . MET B 1 79 ? 0.932 13.211 -3.844 1 92.5 79 MET B O 1
ATOM 1354 N N . LYS B 1 80 ? 2.748 14.289 -2.969 1 91.94 80 LYS B N 1
ATOM 1355 C CA . LYS B 1 80 ? 3.354 14.516 -4.277 1 91.94 80 LYS B CA 1
ATOM 1356 C C . LYS B 1 80 ? 4.289 13.375 -4.656 1 91.94 80 LYS B C 1
ATOM 1358 O O . LYS B 1 80 ? 5.027 12.867 -3.811 1 91.94 80 LYS B O 1
ATOM 1363 N N . PRO B 1 81 ? 4.246 13.039 -5.992 1 84.25 81 PRO B N 1
ATOM 1364 C CA . PRO B 1 81 ? 5.16 11.992 -6.449 1 84.25 81 PRO B CA 1
ATOM 1365 C C . PRO B 1 81 ? 6.625 12.312 -6.16 1 84.25 81 PRO B C 1
ATOM 1367 O O . PRO B 1 81 ? 7.418 11.414 -5.871 1 84.25 81 PRO B O 1
ATOM 1370 N N . GLU B 1 82 ? 6.965 13.539 -6.145 1 86.5 82 GLU B N 1
ATOM 1371 C CA . GLU B 1 82 ? 8.336 14.016 -6.02 1 86.5 82 GLU B CA 1
ATOM 1372 C C . GLU B 1 82 ? 8.984 13.5 -4.73 1 86.5 82 GLU B C 1
ATOM 1374 O O . GLU B 1 82 ? 10.125 13.039 -4.742 1 86.5 82 GLU B O 1
ATOM 1379 N N . TYR B 1 83 ? 8.297 13.602 -3.641 1 90.62 83 TYR B N 1
ATOM 1380 C CA . TYR B 1 83 ? 8.922 13.18 -2.393 1 90.62 83 TYR B CA 1
ATOM 1381 C C . TYR B 1 83 ? 8.43 11.797 -1.978 1 90.62 83 TYR B C 1
ATOM 1383 O O . TYR B 1 83 ? 9.031 11.156 -1.113 1 90.62 83 TYR B O 1
ATOM 1391 N N . TYR B 1 84 ? 7.336 11.453 -2.604 1 85.06 84 TYR B N 1
ATOM 1392 C CA . TYR B 1 84 ? 6.824 10.125 -2.262 1 85.06 84 TYR B CA 1
ATOM 1393 C C . TYR B 1 84 ? 7.75 9.031 -2.781 1 85.06 84 TYR B C 1
ATOM 1395 O O . TYR B 1 84 ? 8.016 8.055 -2.082 1 85.06 84 TYR B O 1
ATOM 1403 N N . SER B 1 85 ? 8.266 9.172 -3.945 1 74.44 85 SER B N 1
ATOM 1404 C CA . SER B 1 85 ? 9.055 8.141 -4.617 1 74.44 85 SER B CA 1
ATOM 1405 C C . SER B 1 85 ? 10.375 7.902 -3.896 1 74.44 85 SER B C 1
ATOM 1407 O O . SER B 1 85 ? 10.922 6.797 -3.936 1 74.44 85 SER B O 1
ATOM 1409 N N . THR B 1 86 ? 10.875 8.953 -3.186 1 79 86 THR B N 1
ATOM 1410 C CA . THR B 1 86 ? 12.156 8.812 -2.504 1 79 86 THR B CA 1
ATOM 1411 C C . THR B 1 86 ? 11.953 8.664 -1 1 79 86 THR B C 1
ATOM 1413 O O . THR B 1 86 ? 12.922 8.656 -0.236 1 79 86 THR B O 1
ATOM 1416 N N . LEU B 1 87 ? 10.688 8.594 -0.637 1 83.81 87 LEU B N 1
ATOM 1417 C CA . LEU B 1 87 ? 10.328 8.484 0.774 1 83.81 87 LEU B CA 1
ATOM 1418 C C . LEU B 1 87 ? 11 9.586 1.59 1 83.81 87 LEU B C 1
ATOM 1420 O O . LEU B 1 87 ? 11.57 9.32 2.652 1 83.81 87 LEU B O 1
ATOM 1424 N N . ASN B 1 88 ? 10.961 10.828 1.035 1 91.31 88 ASN B N 1
ATOM 1425 C CA . ASN B 1 88 ? 11.555 11.984 1.701 1 91.31 88 ASN B CA 1
ATOM 1426 C C . ASN B 1 88 ? 10.648 12.531 2.795 1 91.31 88 ASN B C 1
ATOM 1428 O O . ASN B 1 88 ? 9.758 13.344 2.523 1 91.31 88 ASN B O 1
ATOM 1432 N N . GLY B 1 89 ? 10.938 12.109 3.982 1 94.81 89 GLY B N 1
ATOM 1433 C CA . GLY B 1 89 ? 10.125 12.477 5.125 1 94.81 89 GLY B CA 1
ATOM 1434 C C . GLY B 1 89 ? 10.148 13.969 5.426 1 94.81 89 GLY B C 1
ATOM 1435 O O . GLY B 1 89 ? 9.156 14.531 5.883 1 94.81 89 GLY B O 1
ATOM 1436 N N . ASP B 1 90 ? 11.32 14.578 5.164 1 96.94 90 ASP B N 1
ATOM 1437 C CA . ASP B 1 90 ? 11.445 16.016 5.395 1 96.94 90 ASP B CA 1
ATOM 1438 C C . ASP B 1 90 ? 10.5 16.797 4.484 1 96.94 90 ASP B C 1
ATOM 1440 O O . ASP B 1 90 ? 9.75 17.656 4.953 1 96.94 90 ASP B O 1
ATOM 1444 N N . MET B 1 91 ? 10.57 16.5 3.297 1 96.81 91 MET B N 1
ATOM 1445 C CA . MET B 1 91 ? 9.711 17.203 2.342 1 96.81 91 MET B CA 1
ATOM 1446 C C . MET B 1 91 ? 8.242 16.906 2.621 1 96.81 91 MET B C 1
ATOM 1448 O O . MET B 1 91 ? 7.398 17.797 2.512 1 96.81 91 MET B O 1
ATOM 1452 N N . ALA B 1 92 ? 7.918 15.703 2.939 1 96.12 92 ALA B N 1
ATOM 1453 C CA . ALA B 1 92 ? 6.547 15.336 3.271 1 96.12 92 ALA B CA 1
ATOM 1454 C C . ALA B 1 92 ? 6.039 16.125 4.469 1 96.12 92 ALA B C 1
ATOM 1456 O O . ALA B 1 92 ? 4.91 16.625 4.461 1 96.12 92 ALA B O 1
ATOM 1457 N N . LEU B 1 93 ? 6.93 16.172 5.477 1 97.38 93 LEU B N 1
ATOM 1458 C CA . LEU B 1 93 ? 6.57 16.953 6.656 1 97.38 93 LEU B CA 1
ATOM 1459 C C . LEU B 1 93 ? 6.344 18.422 6.301 1 97.38 93 LEU B C 1
ATOM 1461 O O . LEU B 1 93 ? 5.375 19.031 6.758 1 97.38 93 LEU B O 1
ATOM 1465 N N . GLU B 1 94 ? 7.188 18.984 5.488 1 97.5 94 GLU B N 1
ATOM 1466 C CA . GLU B 1 94 ? 7.035 20.375 5.066 1 97.5 94 GLU B CA 1
ATOM 1467 C C . GLU B 1 94 ? 5.711 20.578 4.332 1 97.5 94 GLU B C 1
ATOM 1469 O O . GLU B 1 94 ? 5.02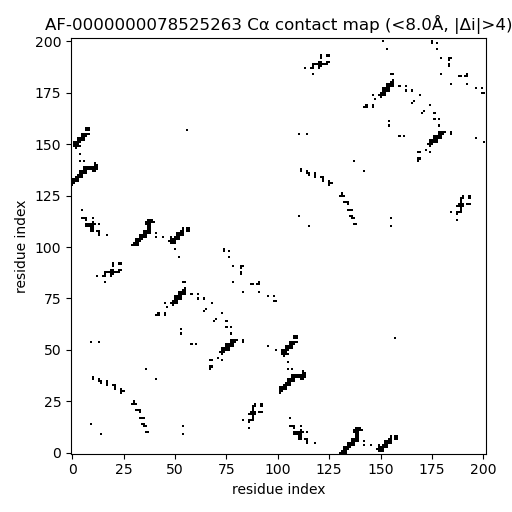7 21.578 4.551 1 97.5 94 GLU B O 1
ATOM 1474 N N . HIS B 1 95 ? 5.422 19.719 3.434 1 97.81 95 HIS B N 1
ATOM 1475 C CA . HIS B 1 95 ? 4.148 19.797 2.723 1 97.81 95 HIS B CA 1
ATOM 1476 C C . HIS B 1 95 ? 2.973 19.734 3.691 1 97.81 95 HIS B C 1
ATOM 1478 O O . HIS B 1 95 ? 2.051 20.547 3.6 1 97.81 95 HIS B O 1
ATOM 1484 N N . LEU B 1 96 ? 2.955 18.734 4.613 1 97.25 96 LEU B N 1
ATOM 1485 C CA . LEU B 1 96 ? 1.927 18.609 5.641 1 97.25 96 LEU B CA 1
ATOM 1486 C C . LEU B 1 96 ? 1.742 19.922 6.395 1 97.25 96 LEU B C 1
ATOM 1488 O O . LEU B 1 96 ? 0.625 20.438 6.496 1 97.25 96 LEU B O 1
ATOM 1492 N N . LEU B 1 97 ? 2.863 20.531 6.82 1 96.81 97 LEU B N 1
ATOM 1493 C CA . LEU B 1 97 ? 2.801 21.75 7.621 1 96.81 97 LEU B CA 1
ATOM 1494 C C . LEU B 1 97 ? 2.293 22.922 6.789 1 96.81 97 LEU B C 1
ATOM 1496 O O . LEU B 1 97 ? 1.542 23.75 7.285 1 96.81 97 LEU B O 1
ATOM 1500 N N . SER B 1 98 ? 2.762 22.938 5.57 1 97.25 98 SER B N 1
ATOM 1501 C CA . SER B 1 98 ? 2.312 24.031 4.695 1 97.25 98 SER B CA 1
ATOM 1502 C C . SER B 1 98 ? 0.802 23.984 4.496 1 97.25 98 SER B C 1
ATOM 1504 O O . SER B 1 98 ? 0.157 25.031 4.383 1 97.25 98 SER B O 1
ATOM 1506 N N . GLU B 1 99 ? 0.216 22.812 4.41 1 95.94 99 GLU B N 1
ATOM 1507 C CA . GLU B 1 99 ? -1.221 22.641 4.207 1 95.94 99 GLU B CA 1
ATOM 1508 C C . GLU B 1 99 ? -1.995 22.906 5.492 1 95.94 99 GLU B C 1
ATOM 1510 O O . GLU B 1 99 ? -3.15 23.344 5.449 1 95.94 99 GLU B O 1
ATOM 1515 N N . MET B 1 100 ? -1.468 22.578 6.617 1 94.12 100 MET B N 1
ATOM 1516 C CA . MET B 1 100 ? -2.141 22.719 7.906 1 94.12 100 MET B CA 1
ATOM 1517 C C . MET B 1 100 ? -2.16 24.172 8.352 1 94.12 100 MET B C 1
ATOM 1519 O O . MET B 1 100 ? -2.947 24.547 9.227 1 94.12 100 MET B O 1
ATOM 1523 N N . GLY B 1 101 ? -1.239 24.906 7.918 1 83.38 101 GLY B N 1
ATOM 1524 C CA . GLY B 1 101 ? -1.168 26.312 8.281 1 83.38 101 GLY B CA 1
ATOM 1525 C C . GLY B 1 101 ? -2.018 27.203 7.391 1 83.38 101 GLY B C 1
ATOM 1526 O O . GLY B 1 101 ? -2.855 27.953 7.879 1 83.38 101 GLY B O 1
#

Radius of gyration: 17.67 Å; Cα contacts (8 Å, |Δi|>4): 391; chains: 2; bounding box: 36×53×34 Å

Solvent-accessible surface area (backbone atoms only — not comparable to full-atom values): 10562 Å² total; per-residue (Å²): 121,50,28,33,38,34,30,14,56,20,31,34,44,31,46,49,31,38,51,31,28,42,52,41,29,50,77,68,74,42,60,58,49,64,43,56,42,16,55,85,47,44,71,80,42,50,89,70,32,48,30,38,38,28,34,54,90,35,57,68,51,70,77,44,41,58,77,59,48,67,75,49,90,49,48,75,41,76,43,52,65,81,38,55,80,70,47,35,14,56,58,49,44,50,51,53,51,64,71,73,104,123,50,27,34,38,35,30,15,56,20,30,34,45,29,47,49,31,40,50,30,27,41,52,41,29,51,77,68,74,41,63,59,50,65,45,57,42,18,56,86,47,44,70,82,43,49,88,70,31,48,30,38,38,28,34,53,89,36,55,68,50,69,78,43,40,59,76,58,49,67,74,50,88,50,47,75,41,76,42,51,62,80,37,56,79,70,48,35,14,55,58,50,44,49,50,53,50,63,71,72,104

InterPro domains:
  IPR003501 Phosphotransferase system, EIIB component, type 2/3 [PF02302] (3-94)
  IPR013012 Phosphotransferase system, EIIB component, type 3 [PS51100] (1-101)
  IPR036095 PTS system IIB component-like superfamily [SSF52794] (1-100)
  IPR051819 PTS system sugar-specific EIIB domain-containing protein [PTHR34581] (1-100)

Sequence (202 aa):
MLNVLLVCGSGASSGFMAANIRKAAAAKKMEVNIKARGESEIENYIDEIDALMVGPHLAYIMDEIEEYTGGKAVKVILMKPEYYSTLNGDMALEHLLSEMGMLNVLLVCGSGASSGFMAANIRKAAAAKKMEVNIKARGESEIENYIDEIDALMVGPHLAYIMDEIEEYTGGKAVKVILMKPEYYSTLNGDMALEHLLSEMG

Organism: NCBI:txid29354

Foldseek 3Di:
DDDDDDDDVCPVLVVLLQVLLCVLCVVVVHDDDDDDDDPVCLQVCLVPAQEAEDEQVVVVCVVVVCVRNVPPNYHYHYDDPVCSVVSNNNVVNVRVVVRSD/DDDDDDDDVCPVLVVLLQVLLCVLCVVVVHDDDDDDDDPVCLQVCLVPDQEAEDEQVVVVCVVVVCVRNVPPNYHYHYDDPVCSVVSNSNVVNVRVVVRSD

pLDDT: mean 86.36, std 10.34, range [51.88, 97.81]

Secondary structure (DSSP, 8-state):
-EEEEEEEHHHHHHHHHHHHHHHHHHHTT--EEEEEEEGGGHHHHGGG-SEEEE-GGGGGGGGGHHHHHTT-SPEEEEPPHHHHTTT-HHHHHHHHHHHH-/-EEEEEEEHHHHHHHHHHHHHHHHHHHTT--EEEEEEEGGGHHHHGGG-SEEEE-GGGGGGGGGHHHHHTT-S-EEEEPPHHHHTTT-HHHHHHHHHHHH-

Nearest PDB structures (foldseek):
  4mge-assembly1_A  TM=8.532E-01  e=3.324E-06  Bacillus anthracis str. 'Ames Ancestor'
  1iib-assembly1_A  TM=8.981E-01  e=4.040E-04  Escherichia coli K-12
  2wy2-assembly1_D  TM=8.929E-01  e=1.241E-03  Escherichia coli
  2l2q-assembly1_A  TM=7.280E-01  e=4.595E-03  Borreliella burgdorferi
  3nbm-assembly1_A  TM=8.563E-01  e=1.599E-02  Streptococcus pneumoniae TIGR4